Protein AF-A0AAD7R3V0-F1 (afdb_monomer)

Radius of gyration: 31.65 Å; Cα contacts (8 Å, |Δi|>4): 120; chains: 1; bounding box: 81×64×72 Å

pLDDT: mean 70.65, std 22.49, range [26.23, 94.75]

Solvent-accessible surface area (backbone atoms only — not comparable to full-atom values): 12572 Å² total; per-residue (Å²): 134,88,79,91,87,87,89,85,89,85,82,88,84,91,80,90,83,89,81,84,87,84,89,80,88,77,81,93,83,81,80,78,82,73,80,74,78,76,81,83,72,75,89,90,77,86,74,96,62,89,70,73,68,55,37,52,86,45,78,52,29,70,48,70,32,55,49,89,46,96,91,49,73,67,55,84,74,82,85,59,68,88,78,45,54,73,43,52,41,63,59,46,50,51,47,7,48,53,29,60,71,37,90,41,73,66,56,21,52,50,44,27,44,74,66,58,24,70,63,60,80,63,70,75,42,91,84,57,43,67,47,81,61,62,73,74,53,63,65,57,38,53,74,73,39,51,56,60,53,54,55,49,52,32,42,75,71,59,78,46,50,73,70,58,50,55,52,51,50,52,53,52,52,52,55,52,53,53,52,53,52,53,53,52,52,52,55,50,60,65,74,74,109

Structure (mmCIF, N/CA/C/O backbone):
data_AF-A0AAD7R3V0-F1
#
_entry.id   AF-A0AAD7R3V0-F1
#
loop_
_atom_site.group_PDB
_atom_site.id
_atom_site.type_symbol
_atom_site.label_atom_id
_atom_site.label_alt_id
_atom_site.label_comp_id
_atom_site.label_asym_id
_atom_site.label_entity_id
_atom_site.label_seq_id
_atom_site.pdbx_PDB_ins_code
_atom_site.Cartn_x
_atom_site.Cartn_y
_atom_site.Cartn_z
_atom_site.occupancy
_atom_site.B_iso_or_equiv
_atom_site.auth_seq_id
_atom_site.auth_comp_id
_atom_site.auth_asym_id
_atom_site.auth_atom_id
_atom_site.pdbx_PDB_model_num
ATOM 1 N N . MET A 1 1 ? -24.186 41.185 28.290 1.00 35.47 1 MET A N 1
ATOM 2 C CA . MET A 1 1 ? -24.970 41.884 29.328 1.00 35.47 1 MET A CA 1
ATOM 3 C C . MET A 1 1 ? -26.429 41.480 29.152 1.00 35.47 1 MET A C 1
ATOM 5 O O . MET A 1 1 ? -26.976 41.761 28.102 1.00 35.47 1 MET A O 1
ATOM 9 N N . LEU A 1 2 ? -26.909 40.690 30.124 1.00 31.33 2 LEU A N 1
ATOM 10 C CA . LEU A 1 2 ? -28.270 40.368 30.619 1.00 31.33 2 LEU A CA 1
ATOM 11 C C . LEU A 1 2 ? -29.528 40.976 29.930 1.00 31.33 2 LEU A C 1
ATOM 13 O O . LEU A 1 2 ? -29.446 42.096 29.441 1.00 31.33 2 LEU A O 1
ATOM 17 N N . PRO A 1 3 ? -30.746 40.426 30.162 1.00 41.06 3 PRO A N 1
ATOM 18 C CA . PRO A 1 3 ? -31.121 39.009 30.294 1.00 41.06 3 PRO A CA 1
ATOM 19 C C . PRO A 1 3 ? -32.523 38.643 29.721 1.00 41.06 3 PRO A C 1
ATOM 21 O O . PRO A 1 3 ? -33.355 39.480 29.387 1.00 41.06 3 PRO A O 1
ATOM 24 N N . ARG A 1 4 ? -32.748 37.324 29.713 1.00 29.09 4 ARG A N 1
ATOM 25 C CA . ARG A 1 4 ? -33.993 36.538 29.824 1.00 29.09 4 ARG A CA 1
ATOM 26 C C . ARG A 1 4 ? -35.167 37.254 30.529 1.00 29.09 4 ARG A C 1
ATOM 28 O O . ARG A 1 4 ? -34.983 37.783 31.623 1.00 29.09 4 ARG A O 1
ATOM 35 N N . GLN A 1 5 ? -36.372 37.140 29.967 1.00 39.09 5 GLN A N 1
ATOM 36 C CA . GLN A 1 5 ? -37.639 37.289 30.694 1.00 39.09 5 GLN A CA 1
ATOM 37 C C . GLN A 1 5 ? -38.389 35.948 30.697 1.00 39.09 5 GLN A C 1
ATOM 39 O O . GLN A 1 5 ? -38.403 35.235 29.696 1.00 39.09 5 GLN A O 1
ATOM 44 N N . GLN A 1 6 ? -38.947 35.622 31.858 1.00 33.47 6 GLN A N 1
ATOM 45 C CA . GLN A 1 6 ? -39.792 34.480 32.221 1.00 33.47 6 GLN A CA 1
ATOM 46 C C . GLN A 1 6 ? -41.053 35.109 32.841 1.00 33.47 6 GLN A C 1
ATOM 48 O O . GLN A 1 6 ? -40.915 36.075 33.592 1.00 33.47 6 GLN A O 1
ATOM 53 N N . ASP A 1 7 ? -42.254 34.832 32.327 1.00 36.47 7 ASP A N 1
ATOM 54 C CA . ASP A 1 7 ? -43.322 33.942 32.863 1.00 36.47 7 ASP A CA 1
ATOM 55 C C . ASP A 1 7 ? -44.680 34.643 32.526 1.00 36.47 7 ASP A C 1
ATOM 57 O O . ASP A 1 7 ? -44.611 35.791 32.067 1.00 36.47 7 ASP A O 1
ATOM 61 N N . PRO A 1 8 ? -45.910 34.104 32.751 1.00 42.97 8 PRO A N 1
ATOM 62 C CA . PRO A 1 8 ? -46.329 32.858 33.413 1.00 42.97 8 PRO A CA 1
ATOM 63 C C . PRO A 1 8 ? -47.374 32.025 32.618 1.00 42.97 8 PRO A C 1
ATOM 65 O O . PRO A 1 8 ? -47.805 32.398 31.529 1.00 42.97 8 PRO A O 1
ATOM 68 N N . GLY A 1 9 ? -47.758 30.865 33.165 1.00 29.03 9 GLY A N 1
ATOM 69 C CA . GLY A 1 9 ? -48.669 29.897 32.542 1.00 29.03 9 GLY A CA 1
ATOM 70 C C . GLY A 1 9 ? -50.168 30.199 32.644 1.00 29.03 9 GLY A C 1
ATOM 71 O O . GLY A 1 9 ? -50.587 31.094 33.374 1.00 29.03 9 GLY A O 1
ATOM 72 N N . ASN A 1 10 ? -50.961 29.398 31.923 1.00 29.97 10 ASN A N 1
ATOM 73 C CA . ASN A 1 10 ? -52.276 28.933 32.360 1.00 29.97 10 ASN A CA 1
ATOM 74 C C . ASN A 1 10 ? -52.688 27.656 31.597 1.00 29.97 10 ASN A C 1
ATOM 76 O O . ASN A 1 10 ? -52.166 27.370 30.521 1.00 29.97 10 ASN A O 1
ATOM 80 N N . GLU A 1 11 ? -53.579 26.905 32.227 1.00 31.62 11 GLU A N 1
ATOM 81 C CA . GLU A 1 11 ? -53.898 25.484 32.074 1.00 31.62 11 GLU A CA 1
ATOM 82 C C . GLU A 1 11 ? -54.838 25.121 30.898 1.00 31.62 11 GLU A C 1
ATOM 84 O O . GLU A 1 11 ? -55.567 25.964 30.386 1.00 31.62 11 GLU A O 1
ATOM 89 N N . GLU A 1 12 ? -54.761 23.836 30.517 1.00 31.16 12 GLU A N 1
ATOM 90 C CA . GLU A 1 12 ? -55.770 22.918 29.942 1.00 31.16 12 GLU A CA 1
ATOM 91 C C . GLU A 1 12 ? -56.877 23.424 28.991 1.00 31.16 12 GLU A C 1
ATOM 93 O O . GLU A 1 12 ? -57.819 24.085 29.411 1.00 31.16 12 GLU A O 1
ATOM 98 N N . GLU A 1 13 ? -56.906 22.878 27.764 1.00 34.94 13 GLU A N 1
ATOM 99 C CA . GLU A 1 13 ? -58.156 22.339 27.205 1.00 34.94 13 GLU A CA 1
ATOM 100 C C . GLU A 1 13 ? -57.876 21.185 26.224 1.00 34.94 13 GLU A C 1
ATOM 102 O O . GLU A 1 13 ? -57.132 21.295 25.249 1.00 34.94 13 GLU A O 1
ATOM 107 N N . THR A 1 14 ? -58.460 20.040 26.550 1.00 30.16 14 THR A N 1
ATOM 108 C CA . THR A 1 14 ? -58.492 18.784 25.802 1.00 30.16 14 THR A CA 1
ATOM 109 C C . THR A 1 14 ? -59.366 18.888 24.552 1.00 30.16 14 THR A C 1
ATOM 111 O O . THR A 1 14 ? -60.530 19.268 24.666 1.00 30.16 14 THR A O 1
ATOM 114 N N . L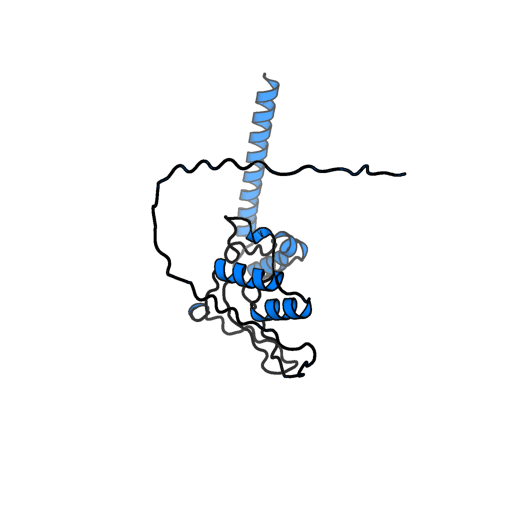EU A 1 15 ? -58.889 18.404 23.401 1.00 33.50 15 LEU A N 1
ATOM 115 C CA . LEU A 1 15 ? -59.782 17.904 22.356 1.00 33.50 15 LEU A CA 1
ATOM 116 C C . LEU A 1 15 ? -59.167 16.676 21.677 1.00 33.50 15 LEU A C 1
ATOM 118 O O . LEU A 1 15 ? -58.103 16.731 21.065 1.00 33.50 15 LEU A O 1
ATOM 122 N N . GLN A 1 16 ? -59.841 15.551 21.892 1.00 31.80 16 GLN A N 1
ATOM 123 C CA . GLN A 1 16 ? -59.631 14.276 21.224 1.00 31.80 16 GLN A CA 1
ATOM 124 C C . GLN A 1 16 ? -60.168 14.382 19.798 1.00 31.80 16 GLN A C 1
ATOM 126 O O . GLN A 1 16 ? -61.310 14.793 19.635 1.00 31.80 16 GLN A O 1
ATOM 131 N N . ASP A 1 17 ? -59.403 13.919 18.814 1.00 34.59 17 ASP A N 1
ATOM 132 C CA . ASP A 1 17 ? -59.954 13.441 17.547 1.00 34.59 17 ASP A CA 1
ATOM 133 C C . ASP A 1 17 ? -59.264 12.119 17.199 1.00 34.59 17 ASP A C 1
ATOM 135 O O . ASP A 1 17 ? -58.084 12.066 16.850 1.00 34.59 17 ASP A O 1
ATOM 139 N N . ASN A 1 18 ? -60.025 11.036 17.366 1.00 29.16 18 ASN A N 1
ATOM 140 C CA . ASN A 1 18 ? -59.721 9.710 16.850 1.00 29.16 18 ASN A CA 1
ATOM 141 C C . ASN A 1 18 ? -60.189 9.651 15.392 1.00 29.16 18 ASN A C 1
ATOM 143 O O . ASN A 1 18 ? -61.364 9.900 15.125 1.00 29.16 18 ASN A O 1
ATOM 147 N N . VAL A 1 19 ? -59.316 9.239 14.473 1.00 37.62 19 VAL A N 1
ATOM 148 C CA . VAL A 1 19 ? -59.737 8.619 13.211 1.00 37.62 19 VAL A CA 1
ATOM 149 C C . VAL A 1 19 ? -58.944 7.328 13.053 1.00 37.62 19 VAL A C 1
ATOM 151 O O . VAL A 1 19 ? -57.716 7.331 13.037 1.00 37.62 19 VAL A O 1
ATOM 154 N N . GLU A 1 20 ? -59.695 6.234 13.047 1.00 31.27 20 GLU A N 1
ATOM 155 C CA . GLU A 1 20 ? -59.270 4.844 12.928 1.00 31.27 20 GLU A CA 1
ATOM 156 C C . GLU A 1 20 ? -58.660 4.519 11.557 1.00 31.27 20 GLU A C 1
ATOM 158 O O . GLU A 1 20 ? -59.068 5.080 10.543 1.00 31.27 20 GLU A O 1
ATOM 163 N N . GLY A 1 21 ? -57.792 3.500 11.557 1.00 26.23 21 GLY A N 1
ATOM 164 C CA . GLY A 1 21 ? -57.677 2.529 10.467 1.00 26.23 21 GLY A CA 1
ATOM 165 C C . GLY A 1 21 ? -56.588 2.799 9.436 1.00 26.23 21 GLY A C 1
ATOM 166 O O . GLY A 1 21 ? -56.790 3.572 8.512 1.00 26.23 21 GLY A O 1
ATOM 167 N N . ASP A 1 22 ? -55.448 2.123 9.585 1.00 30.97 22 ASP A N 1
ATOM 168 C CA . ASP A 1 22 ? -55.060 1.063 8.644 1.00 30.97 22 ASP A CA 1
ATOM 169 C C . ASP A 1 22 ? -53.870 0.288 9.235 1.00 30.97 22 ASP A C 1
ATOM 171 O O . ASP A 1 22 ? -52.726 0.745 9.281 1.00 30.97 22 ASP A O 1
ATOM 175 N N . GLU A 1 23 ? -54.196 -0.887 9.774 1.00 33.53 23 GLU A N 1
ATOM 176 C CA . GLU A 1 23 ? -53.254 -1.921 10.179 1.00 33.53 23 GLU A CA 1
ATOM 177 C C . GLU A 1 23 ? -52.763 -2.652 8.925 1.00 33.53 23 GLU A C 1
ATOM 179 O O . GLU A 1 23 ? -53.526 -3.386 8.307 1.00 33.53 23 GLU A O 1
ATOM 184 N N . ASP A 1 24 ? -51.481 -2.516 8.595 1.00 36.25 24 ASP A N 1
ATOM 185 C CA . ASP A 1 24 ? -50.761 -3.518 7.810 1.00 36.25 24 ASP A CA 1
ATOM 186 C C . ASP A 1 24 ? -49.533 -3.955 8.617 1.00 36.25 24 ASP A C 1
ATOM 188 O O . ASP A 1 24 ? -48.476 -3.320 8.634 1.00 36.25 24 ASP A O 1
ATOM 192 N N . GLN A 1 25 ? -49.723 -5.048 9.356 1.00 33.44 25 GLN A N 1
ATOM 193 C CA . GLN A 1 25 ? -48.670 -5.805 10.021 1.00 33.44 25 GLN A CA 1
ATOM 194 C C . GLN A 1 25 ? -47.860 -6.578 8.975 1.00 33.44 25 GLN A C 1
ATOM 196 O O . GLN A 1 25 ? -48.407 -7.382 8.220 1.00 33.44 25 GLN A O 1
ATOM 201 N N . LEU A 1 26 ? -46.537 -6.421 9.003 1.00 33.50 26 LEU A N 1
ATOM 202 C CA . LEU A 1 26 ? -45.607 -7.441 8.523 1.00 33.50 26 LEU A CA 1
ATOM 203 C C . LEU A 1 26 ? -44.572 -7.753 9.615 1.00 33.50 26 LEU A C 1
ATOM 205 O O . LEU A 1 26 ? -44.250 -6.877 10.416 1.00 33.50 26 LEU A O 1
ATOM 209 N N . PRO A 1 27 ? -44.125 -9.016 9.696 1.00 33.31 27 PRO A N 1
ATOM 210 C CA . PRO A 1 27 ? -43.843 -9.674 10.963 1.00 33.31 27 PRO A CA 1
ATOM 211 C C . PRO A 1 27 ? -42.422 -9.444 11.480 1.00 33.31 27 PRO A C 1
ATOM 213 O O . PRO A 1 27 ? -41.450 -9.458 10.725 1.00 33.31 27 PRO A O 1
ATOM 216 N N . ASP A 1 28 ? -42.325 -9.349 12.805 1.00 29.72 28 ASP A N 1
ATOM 217 C CA . ASP A 1 28 ? -41.114 -9.624 13.566 1.00 29.72 28 ASP A CA 1
ATOM 218 C C . ASP A 1 28 ? -40.667 -11.072 13.329 1.00 29.72 28 ASP A C 1
ATOM 220 O O . ASP A 1 28 ? -41.449 -11.986 13.567 1.00 29.72 28 ASP A O 1
ATOM 224 N N . THR A 1 29 ? -39.428 -11.260 12.865 1.00 32.34 29 THR A N 1
ATOM 225 C CA . THR A 1 29 ? -38.396 -12.184 13.386 1.00 32.34 29 THR A CA 1
ATOM 226 C C . THR A 1 29 ? -37.420 -12.558 12.274 1.00 32.34 29 THR A C 1
ATOM 228 O O . THR A 1 29 ? -37.724 -13.406 11.447 1.00 32.34 29 THR A O 1
ATOM 231 N N . GLU A 1 30 ? -36.238 -11.953 12.304 1.00 31.02 30 GLU A N 1
ATOM 232 C CA . GLU A 1 30 ? -34.943 -12.628 12.154 1.00 31.02 30 GLU A CA 1
ATOM 233 C C . GLU A 1 30 ? -33.905 -11.627 12.673 1.00 31.02 30 GLU A C 1
ATOM 235 O O . GLU A 1 30 ? -33.433 -10.728 11.982 1.00 31.02 30 GLU A O 1
ATOM 240 N N . GLN A 1 31 ? -33.680 -11.697 13.986 1.00 34.00 31 GLN A N 1
ATOM 241 C CA . GLN A 1 31 ? -32.557 -11.034 14.627 1.00 34.00 31 GLN A CA 1
ATOM 242 C C . GLN A 1 31 ? -31.309 -11.750 14.118 1.00 34.00 31 GLN A C 1
ATOM 244 O O . GLN A 1 31 ? -31.047 -12.882 14.519 1.00 34.00 31 GLN A O 1
ATOM 249 N N . ASP A 1 32 ? -30.552 -11.108 13.231 1.00 32.25 32 ASP A N 1
ATOM 250 C CA . ASP A 1 32 ? -29.149 -11.458 13.076 1.00 32.25 32 ASP A CA 1
ATOM 251 C C . ASP A 1 32 ? -28.503 -11.253 14.449 1.00 32.25 32 ASP A C 1
ATOM 253 O O . ASP A 1 32 ? -28.357 -10.124 14.928 1.00 32.25 32 ASP A O 1
ATOM 257 N N . GLU A 1 33 ? -28.176 -12.363 15.109 1.00 35.59 33 GLU A N 1
ATOM 258 C CA . GLU A 1 33 ? -27.332 -12.414 16.294 1.00 35.59 33 GLU A CA 1
ATOM 259 C C . GLU A 1 33 ? -25.966 -11.815 15.939 1.00 35.59 33 GLU A C 1
ATOM 261 O O . GLU A 1 33 ? -24.998 -12.500 15.606 1.00 35.59 33 GLU A O 1
ATOM 266 N N . ILE A 1 34 ? -25.872 -10.491 16.004 1.00 36.34 34 ILE A N 1
ATOM 267 C CA . ILE A 1 34 ? -24.601 -9.810 16.167 1.00 36.34 34 ILE A CA 1
ATOM 268 C C . ILE A 1 34 ? -24.170 -10.177 17.580 1.00 36.34 34 ILE A C 1
ATOM 270 O O . ILE A 1 34 ? -24.667 -9.612 18.555 1.00 36.34 34 ILE A O 1
ATOM 274 N N . LEU A 1 35 ? -23.273 -11.158 17.684 1.00 33.69 35 LEU A N 1
ATOM 275 C CA . LEU A 1 35 ? -22.542 -11.447 18.907 1.00 33.69 35 LEU A CA 1
ATOM 276 C C . LEU A 1 35 ? -21.751 -10.183 19.275 1.00 33.69 35 L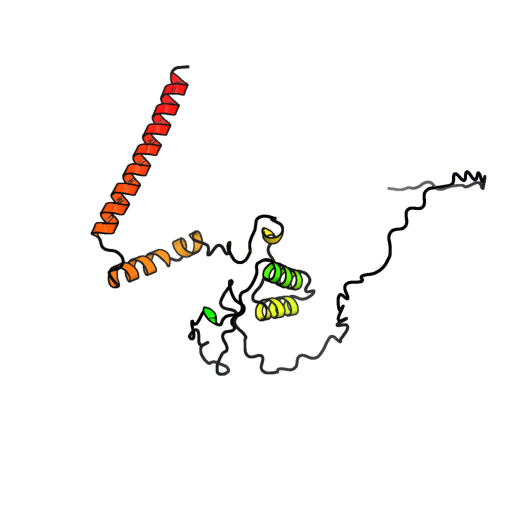EU A C 1
ATOM 278 O O . LEU A 1 35 ? -20.615 -9.966 18.852 1.00 33.69 35 LEU A O 1
ATOM 282 N N . HIS A 1 36 ? -22.406 -9.299 20.018 1.00 41.56 36 HIS A N 1
ATOM 283 C CA . HIS A 1 36 ? -21.770 -8.267 20.803 1.00 41.56 36 HIS A CA 1
ATOM 284 C C . HIS A 1 36 ? -21.052 -8.981 21.942 1.00 41.56 36 HIS A C 1
ATOM 286 O O . HIS A 1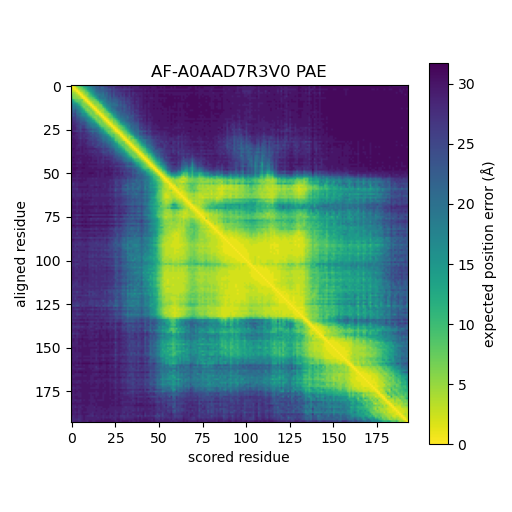 36 ? -21.592 -9.134 23.036 1.00 41.56 36 HIS A O 1
ATOM 292 N N . ASP A 1 37 ? -19.825 -9.427 21.682 1.00 36.53 37 ASP A N 1
ATOM 293 C CA . ASP A 1 37 ? -18.890 -9.676 22.768 1.00 36.53 37 ASP A CA 1
ATOM 294 C C . ASP A 1 37 ? -18.589 -8.319 23.413 1.00 36.53 37 ASP A C 1
ATOM 296 O O . ASP A 1 37 ? -17.767 -7.524 22.946 1.00 36.53 37 ASP A O 1
ATOM 300 N N . ASN A 1 38 ? -19.333 -8.040 24.482 1.00 34.81 38 ASN A N 1
ATOM 301 C CA . ASN A 1 38 ? -19.011 -7.026 25.467 1.00 34.81 38 ASN A CA 1
ATOM 302 C C . ASN A 1 38 ? -17.650 -7.385 26.070 1.00 34.81 38 ASN A C 1
ATOM 304 O O . ASN A 1 38 ? -17.564 -8.177 27.005 1.00 34.81 38 ASN A O 1
ATOM 308 N N . VAL A 1 39 ? -16.577 -6.797 25.548 1.00 41.59 39 VAL A N 1
ATOM 309 C CA . VAL A 1 39 ? -15.299 -6.745 26.264 1.00 41.59 39 VAL A CA 1
ATOM 310 C C . VAL A 1 39 ? -15.341 -5.522 27.179 1.00 41.59 39 VAL A C 1
ATOM 312 O O . VAL A 1 39 ? -14.663 -4.524 26.955 1.00 41.59 39 VAL A O 1
ATOM 315 N N . GLU A 1 40 ? -16.194 -5.590 28.199 1.00 41.78 40 GLU A N 1
ATOM 316 C CA . GLU A 1 40 ? -15.939 -4.883 29.451 1.00 41.78 40 GLU A CA 1
ATOM 317 C C . GLU A 1 40 ? -15.036 -5.802 30.274 1.00 41.78 40 GLU A C 1
ATOM 319 O O . GLU A 1 40 ? -15.470 -6.812 30.822 1.00 41.78 40 GLU A O 1
ATOM 324 N N . GLY A 1 41 ? -13.743 -5.493 30.263 1.00 32.03 41 GLY A N 1
ATOM 325 C CA . GLY A 1 41 ? -12.716 -6.239 30.974 1.00 32.03 41 GLY A CA 1
ATOM 326 C C . GLY A 1 41 ? -11.487 -5.362 31.155 1.00 32.03 41 GLY A C 1
ATOM 327 O O . GLY A 1 41 ? -10.677 -5.246 30.241 1.00 32.03 41 GLY A O 1
ATOM 328 N N . ASP A 1 42 ? -11.449 -4.710 32.313 1.00 32.53 42 ASP A N 1
ATOM 329 C CA . ASP A 1 42 ? -10.302 -4.240 33.091 1.00 32.53 42 ASP A CA 1
ATOM 330 C C . ASP A 1 42 ? -9.069 -3.696 32.342 1.00 32.53 42 ASP A C 1
ATOM 332 O O . ASP A 1 42 ? -8.251 -4.412 31.758 1.00 32.53 42 ASP A O 1
ATOM 336 N N . GLU A 1 43 ? -8.890 -2.379 32.476 1.00 47.84 43 GLU A N 1
ATOM 337 C CA . GLU A 1 43 ? -7.579 -1.738 32.440 1.00 47.84 43 GLU A CA 1
ATOM 338 C C . GLU A 1 43 ? -6.664 -2.392 33.501 1.00 47.84 43 GLU A C 1
ATOM 340 O O . GLU A 1 43 ? -7.102 -2.699 34.605 1.00 47.84 43 GLU A O 1
ATOM 345 N N . ASP A 1 44 ? -5.387 -2.580 33.154 1.00 45.31 44 ASP A N 1
ATOM 346 C CA . ASP A 1 44 ? -4.298 -3.146 33.973 1.00 45.31 44 ASP A CA 1
ATOM 347 C C . ASP A 1 44 ? -4.161 -4.678 34.071 1.00 45.31 44 ASP A C 1
ATOM 349 O O . ASP A 1 44 ? -4.259 -5.282 35.137 1.00 45.31 44 ASP A O 1
ATOM 353 N N . GLN A 1 45 ? -3.689 -5.285 32.976 1.00 36.16 45 GLN A N 1
ATOM 354 C CA . GLN A 1 45 ? -2.496 -6.149 32.995 1.00 36.16 45 GLN A CA 1
ATOM 355 C C . GLN A 1 45 ? -1.992 -6.381 31.564 1.00 36.16 45 GLN A C 1
ATOM 357 O O . GLN A 1 45 ? -2.638 -7.048 30.762 1.00 36.16 45 GLN A O 1
ATOM 362 N N . LEU A 1 46 ? -0.811 -5.844 31.234 1.00 43.91 46 LEU A N 1
ATOM 363 C CA . LEU A 1 46 ? -0.013 -6.366 30.123 1.00 43.91 46 LEU A CA 1
ATOM 364 C C . LEU A 1 46 ? 0.722 -7.615 30.624 1.00 43.91 46 LEU A C 1
ATOM 366 O O . LEU A 1 46 ? 1.611 -7.476 31.465 1.00 43.91 46 LEU A O 1
ATOM 370 N N . PRO A 1 47 ? 0.436 -8.819 30.105 1.00 37.62 47 PRO A N 1
ATOM 371 C CA . PRO A 1 47 ? 1.395 -9.895 30.193 1.00 37.62 47 PRO A CA 1
ATOM 372 C C . PRO A 1 47 ? 2.403 -9.712 29.055 1.00 37.62 47 PRO A C 1
ATOM 374 O O . PRO A 1 47 ? 2.044 -9.797 27.876 1.00 37.62 47 PRO A O 1
ATOM 377 N N . ASP A 1 48 ? 3.668 -9.482 29.415 1.00 40.66 48 ASP A N 1
ATOM 378 C CA . ASP A 1 48 ? 4.836 -9.655 28.544 1.00 40.66 48 ASP A CA 1
ATOM 379 C C . ASP A 1 48 ? 4.883 -11.114 28.071 1.00 40.66 48 ASP A C 1
ATOM 381 O O . ASP A 1 48 ? 5.5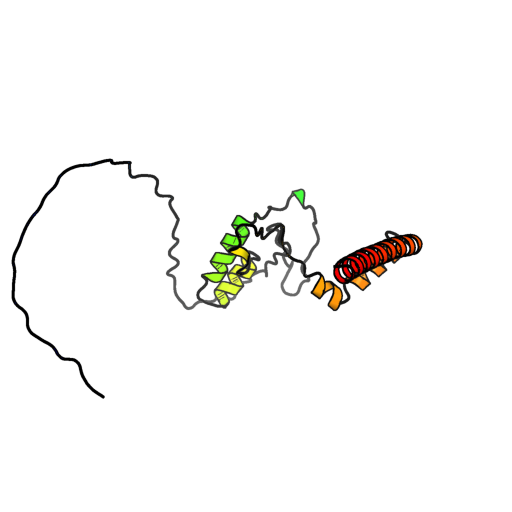66 -11.968 28.629 1.00 40.66 48 ASP A O 1
ATOM 385 N N . THR A 1 49 ? 4.079 -11.440 27.070 1.00 39.31 49 THR A N 1
ATOM 386 C CA . THR A 1 49 ? 3.981 -12.784 26.511 1.00 39.31 49 THR A CA 1
ATOM 387 C C . THR A 1 49 ? 4.170 -12.658 25.021 1.00 39.31 49 THR A C 1
ATOM 389 O O . THR A 1 49 ? 3.241 -12.320 24.301 1.00 39.31 49 THR A O 1
ATOM 392 N N . GLU A 1 50 ? 5.425 -12.824 24.600 1.00 47.97 50 GLU A N 1
ATOM 393 C CA . GLU A 1 50 ? 5.805 -13.597 23.411 1.00 47.97 50 GLU A CA 1
ATOM 394 C C . GLU A 1 50 ? 4.840 -13.470 22.216 1.00 47.97 50 GLU A C 1
ATOM 396 O O . GLU A 1 50 ? 4.387 -14.449 21.629 1.00 47.97 50 GLU A O 1
ATOM 401 N N . GLN A 1 51 ? 4.482 -12.235 21.854 1.00 52.53 51 GLN A N 1
ATOM 402 C CA . GLN A 1 51 ? 3.720 -11.979 20.643 1.00 52.53 51 GLN A CA 1
ATOM 403 C C . GLN A 1 51 ? 4.710 -12.091 19.498 1.00 52.53 51 GLN A C 1
ATOM 405 O O . GLN A 1 51 ? 5.386 -11.122 19.150 1.00 52.53 51 GLN A O 1
ATOM 410 N N . ASP A 1 52 ? 4.823 -13.298 18.945 1.00 54.50 52 ASP A N 1
ATOM 411 C CA . ASP A 1 52 ? 5.380 -13.512 17.617 1.00 54.50 52 ASP A CA 1
ATOM 412 C C . ASP A 1 52 ? 4.825 -12.409 16.713 1.00 54.50 52 ASP A C 1
ATOM 414 O O . ASP A 1 52 ? 3.623 -12.359 16.460 1.00 54.50 52 ASP A O 1
ATOM 418 N N . GLU A 1 53 ? 5.665 -11.461 16.294 1.00 63.25 53 GLU A N 1
ATOM 419 C CA . GLU A 1 53 ? 5.220 -10.330 15.483 1.00 63.25 53 GLU A CA 1
ATOM 420 C C . GLU A 1 53 ? 4.708 -10.864 14.139 1.00 63.25 53 GLU A C 1
ATOM 422 O O . GLU A 1 53 ? 5.481 -11.145 13.217 1.00 63.25 53 GLU A O 1
ATOM 427 N N . ILE A 1 54 ? 3.392 -11.051 14.043 1.00 73.44 54 ILE A N 1
ATOM 428 C CA . ILE A 1 54 ? 2.722 -11.543 12.846 1.00 73.44 54 ILE A CA 1
ATOM 429 C C . ILE A 1 54 ? 2.758 -10.430 11.802 1.00 73.44 54 ILE A C 1
ATOM 431 O O . ILE A 1 54 ? 2.154 -9.373 11.973 1.00 73.44 54 ILE A O 1
ATOM 435 N N . LEU A 1 55 ? 3.460 -10.674 10.696 1.00 77.31 55 LEU A N 1
ATOM 436 C CA . LEU A 1 55 ? 3.514 -9.739 9.580 1.00 77.31 55 LEU A CA 1
ATOM 437 C C . LEU A 1 55 ? 2.564 -10.183 8.464 1.00 77.31 55 LEU A C 1
ATOM 439 O O . LEU A 1 55 ? 2.783 -11.212 7.823 1.00 77.31 55 LEU A O 1
ATOM 443 N N . HIS A 1 56 ? 1.549 -9.371 8.169 1.00 80.75 56 HIS A N 1
ATOM 444 C CA . HIS A 1 56 ? 0.751 -9.502 6.949 1.00 80.75 56 HIS A CA 1
ATOM 445 C C . HIS A 1 56 ? 1.412 -8.720 5.810 1.00 80.75 56 HIS A C 1
ATOM 447 O O . HIS A 1 56 ? 1.257 -7.509 5.691 1.00 80.75 56 HIS A O 1
ATOM 453 N N . GLY A 1 57 ? 2.173 -9.412 4.962 1.00 72.38 57 GLY A N 1
ATOM 454 C CA . GLY A 1 57 ? 2.937 -8.777 3.878 1.00 72.38 57 GLY A CA 1
ATOM 455 C C . GLY A 1 57 ? 2.165 -8.572 2.570 1.00 72.38 57 GLY A C 1
ATOM 456 O O . GLY A 1 57 ? 2.707 -8.007 1.624 1.00 72.38 57 GLY A O 1
ATOM 457 N N . CYS A 1 58 ? 0.923 -9.053 2.470 1.00 81.44 58 CYS A N 1
ATOM 458 C CA . CYS A 1 58 ? 0.138 -8.990 1.241 1.00 81.44 58 CYS A CA 1
ATOM 459 C C . CYS A 1 58 ? -1.207 -8.304 1.476 1.00 81.44 58 CYS A C 1
ATOM 461 O O . CYS A 1 58 ? -1.934 -8.622 2.416 1.00 81.44 58 CYS A O 1
ATOM 463 N N . ASN A 1 59 ? -1.578 -7.398 0.574 1.00 81.44 59 ASN A N 1
ATOM 464 C CA . ASN A 1 59 ? -2.903 -6.790 0.575 1.00 81.44 59 ASN A CA 1
ATOM 465 C C . ASN A 1 59 ? -3.982 -7.760 0.068 1.00 81.44 59 ASN A C 1
ATOM 467 O O . ASN A 1 59 ? -5.105 -7.708 0.552 1.00 81.44 59 ASN A O 1
ATOM 471 N N . LYS A 1 60 ? -3.642 -8.666 -0.861 1.00 85.50 60 LYS A N 1
ATOM 472 C CA . LYS A 1 60 ? -4.591 -9.585 -1.520 1.00 85.50 60 LYS A CA 1
ATOM 473 C C . LYS A 1 60 ? -4.943 -10.834 -0.721 1.00 85.50 60 LYS A C 1
ATOM 475 O O . LYS A 1 60 ? -5.936 -11.479 -1.036 1.00 85.50 60 LYS A O 1
ATOM 480 N N . CYS A 1 61 ? -4.134 -11.201 0.263 1.00 86.62 61 CYS A N 1
ATOM 481 C CA . CYS A 1 61 ? -4.360 -12.395 1.064 1.00 86.62 61 CYS A CA 1
ATOM 482 C C . CYS A 1 61 ? -4.094 -12.130 2.545 1.00 86.62 61 CYS A C 1
ATOM 484 O O . CYS A 1 61 ? -3.428 -11.160 2.911 1.00 86.62 61 CYS A O 1
ATOM 486 N N . LEU A 1 62 ? -4.589 -13.029 3.391 1.00 84.38 62 LEU A N 1
ATOM 487 C CA . LEU A 1 62 ? -4.365 -13.012 4.838 1.00 84.38 62 LEU A CA 1
ATOM 488 C C . LEU A 1 62 ? -3.116 -13.813 5.249 1.00 84.38 62 LEU A C 1
ATOM 490 O O . LEU A 1 62 ? -2.934 -14.100 6.429 1.00 84.38 62 LEU A O 1
ATOM 494 N N . LYS A 1 63 ? -2.235 -14.174 4.301 1.00 85.56 63 LYS A N 1
ATOM 495 C CA . LYS A 1 63 ? -1.012 -14.932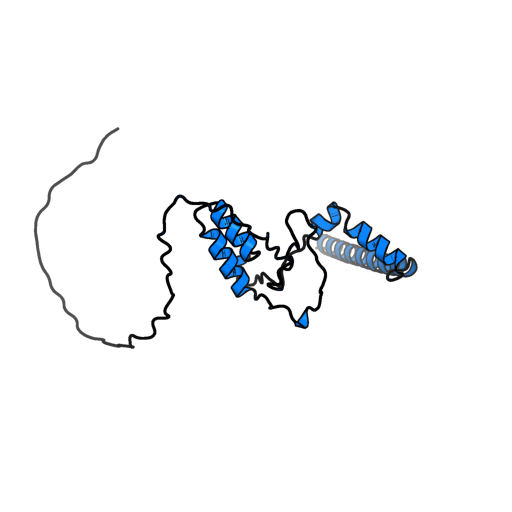 4.603 1.00 85.56 63 LYS A CA 1
ATOM 496 C C . LYS A 1 63 ? -0.145 -14.165 5.602 1.00 85.56 63 LYS A C 1
ATOM 498 O O . LYS A 1 63 ? 0.190 -12.999 5.390 1.00 85.56 63 LYS A O 1
ATOM 503 N N . THR A 1 64 ? 0.231 -14.863 6.665 1.00 85.25 64 THR A N 1
ATOM 504 C CA . THR A 1 64 ? 1.138 -14.382 7.698 1.00 85.25 64 THR A CA 1
ATOM 505 C C . THR A 1 64 ? 2.559 -14.848 7.417 1.00 85.25 64 THR A C 1
ATOM 507 O O . THR A 1 64 ? 2.787 -15.973 6.962 1.00 85.25 64 THR A O 1
ATOM 510 N N . PHE A 1 65 ? 3.519 -13.973 7.697 1.00 83.88 65 PHE A N 1
ATOM 511 C CA . PHE A 1 65 ? 4.940 -14.287 7.701 1.00 83.88 65 PHE A CA 1
ATOM 512 C C . PHE A 1 65 ? 5.411 -14.276 9.149 1.00 83.88 65 PHE A C 1
ATOM 514 O O . PHE A 1 65 ? 5.392 -13.236 9.809 1.00 83.88 65 PHE A O 1
ATOM 521 N N . LYS A 1 66 ? 5.773 -15.456 9.654 1.00 80.19 66 LYS A N 1
ATOM 522 C CA . LYS A 1 66 ? 6.248 -15.629 11.026 1.00 80.19 66 LYS A CA 1
ATOM 523 C C . LYS A 1 66 ? 7.762 -15.464 11.075 1.00 80.19 66 LYS A C 1
ATOM 525 O O . LYS A 1 66 ? 8.472 -15.822 10.133 1.00 80.19 66 LYS A O 1
ATOM 530 N N . LYS A 1 67 ? 8.259 -14.943 12.192 1.00 81.94 67 LYS A N 1
ATOM 531 C CA . LYS A 1 67 ? 9.677 -15.052 12.544 1.00 81.94 67 LYS A CA 1
ATOM 532 C C . LYS A 1 67 ? 9.896 -16.405 13.218 1.00 81.94 67 LYS A C 1
ATOM 534 O O . LYS A 1 67 ? 9.025 -16.879 13.934 1.00 81.94 67 LYS A O 1
ATOM 539 N N . ALA A 1 68 ? 11.042 -17.034 12.965 1.00 78.81 68 ALA A N 1
ATOM 540 C CA . ALA A 1 68 ? 11.378 -18.316 13.589 1.00 78.81 68 ALA A CA 1
ATOM 541 C C . ALA A 1 68 ? 11.742 -18.169 15.079 1.00 78.81 68 ALA A C 1
ATOM 543 O O . ALA A 1 68 ? 11.576 -19.10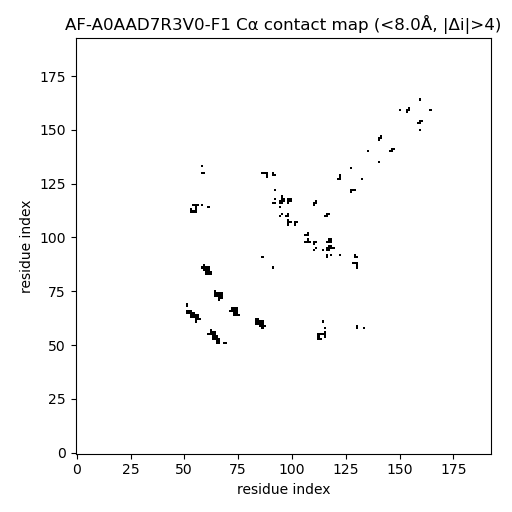6 15.850 1.00 78.81 68 ALA A O 1
ATOM 544 N N . SER A 1 69 ? 12.263 -17.003 15.465 1.00 80.56 69 SER A N 1
ATOM 545 C CA . SER A 1 69 ? 12.592 -16.641 16.841 1.00 80.56 69 SER A CA 1
ATOM 546 C C . SER A 1 69 ? 12.770 -15.126 16.971 1.00 80.56 69 SER A C 1
ATOM 548 O O . SER A 1 69 ? 12.909 -14.407 15.972 1.00 80.56 69 SER A O 1
ATOM 550 N N . PHE A 1 70 ? 12.796 -14.629 18.209 1.00 76.75 70 PHE A N 1
ATOM 551 C CA . PHE A 1 70 ? 13.106 -13.232 18.500 1.00 76.75 70 PHE A CA 1
ATOM 552 C C . PHE A 1 70 ? 14.482 -12.845 17.923 1.00 76.75 70 PHE A C 1
ATOM 554 O O . PHE A 1 70 ? 15.495 -13.485 18.199 1.00 76.75 70 PHE A O 1
ATOM 561 N N . GLY A 1 71 ? 14.517 -11.808 17.079 1.00 76.31 71 GLY A N 1
ATOM 562 C CA . GLY A 1 71 ? 15.728 -11.344 16.387 1.00 76.31 71 GLY A CA 1
ATOM 563 C C . GLY A 1 71 ? 16.053 -12.051 15.061 1.00 76.31 71 GLY A C 1
ATOM 564 O O . GLY A 1 71 ? 16.911 -11.570 14.317 1.00 76.31 71 GLY A O 1
ATOM 565 N N . ALA A 1 72 ? 15.357 -13.137 14.708 1.00 82.25 72 ALA A N 1
ATOM 566 C CA . ALA A 1 72 ? 15.509 -13.767 13.398 1.00 82.25 72 ALA A CA 1
ATOM 567 C C . ALA A 1 72 ? 14.888 -12.910 12.282 1.00 82.25 72 ALA A C 1
ATOM 569 O O . ALA A 1 72 ? 13.893 -12.204 12.475 1.00 82.25 72 ALA A O 1
ATOM 570 N N . LYS A 1 73 ? 15.467 -12.995 11.076 1.00 81.88 73 LYS A N 1
ATOM 571 C CA . LYS A 1 73 ? 14.872 -12.380 9.883 1.00 81.88 73 LYS A CA 1
ATOM 572 C C . LYS A 1 73 ? 13.552 -13.078 9.564 1.00 81.88 73 LYS A C 1
ATOM 574 O O . LYS A 1 73 ? 13.479 -14.304 9.602 1.00 81.88 73 LYS A O 1
ATOM 579 N N . THR A 1 74 ? 12.534 -12.293 9.229 1.00 83.12 74 THR A N 1
ATOM 580 C CA . THR A 1 74 ? 11.261 -12.825 8.742 1.00 83.12 74 THR A CA 1
ATOM 581 C C . THR A 1 74 ? 11.499 -13.611 7.459 1.00 83.12 74 THR A C 1
ATOM 583 O O . THR A 1 74 ? 12.132 -13.101 6.530 1.00 83.12 74 THR A O 1
ATOM 586 N N . ASP A 1 75 ? 11.000 -14.843 7.409 1.00 83.81 75 ASP A N 1
ATOM 587 C CA . ASP A 1 75 ? 11.036 -15.632 6.187 1.00 83.81 75 ASP A CA 1
ATOM 588 C C . ASP A 1 75 ? 9.877 -15.214 5.272 1.00 83.81 75 ASP A C 1
ATOM 590 O O . ASP A 1 75 ? 8.708 -15.339 5.633 1.00 83.81 75 ASP A O 1
ATOM 594 N N . PHE A 1 76 ? 10.215 -14.701 4.089 1.00 82.44 76 PHE A N 1
ATOM 595 C CA . PHE A 1 76 ? 9.259 -14.308 3.050 1.00 82.44 76 PHE A CA 1
ATOM 596 C C . PHE A 1 76 ? 9.116 -15.367 1.948 1.00 82.44 76 PHE A C 1
ATOM 598 O O . PHE A 1 76 ? 8.568 -15.077 0.887 1.00 82.44 76 PHE A O 1
ATOM 605 N N . SER A 1 77 ? 9.638 -16.576 2.157 1.00 79.75 77 SER A N 1
ATOM 606 C CA . SER A 1 77 ? 9.525 -17.682 1.208 1.00 79.75 77 SER A CA 1
ATOM 607 C C . SER A 1 77 ? 8.102 -18.282 1.152 1.00 79.75 77 SER A C 1
ATOM 609 O O . SER A 1 77 ? 7.159 -17.801 1.786 1.00 79.75 77 SER A O 1
ATOM 611 N N . GLY A 1 78 ? 7.907 -19.330 0.340 1.00 78.06 78 GLY A N 1
ATOM 612 C CA . GLY A 1 78 ? 6.631 -20.059 0.287 1.00 78.06 78 GLY A CA 1
ATOM 613 C C . GLY A 1 78 ? 5.529 -19.364 -0.522 1.00 78.06 78 GLY A C 1
ATOM 614 O O . GLY A 1 78 ? 4.376 -19.291 -0.084 1.00 78.06 78 GLY A O 1
ATOM 615 N N . PHE A 1 79 ? 5.876 -18.870 -1.715 1.00 78.81 79 PHE A N 1
ATOM 616 C CA . PHE A 1 79 ? 4.980 -18.194 -2.667 1.00 78.81 79 PHE A CA 1
ATOM 617 C C . PHE A 1 79 ? 3.996 -19.121 -3.401 1.00 78.81 79 PHE A C 1
ATOM 619 O O . PHE A 1 79 ? 3.690 -18.898 -4.573 1.00 78.81 79 PHE A O 1
ATOM 626 N N . ASP A 1 80 ? 3.455 -20.134 -2.727 1.00 83.25 80 ASP A N 1
ATOM 627 C CA . ASP A 1 80 ? 2.341 -20.904 -3.274 1.00 83.25 80 ASP A CA 1
ATOM 628 C C . ASP A 1 80 ? 1.023 -20.153 -3.059 1.00 83.25 80 ASP A C 1
ATOM 630 O O . ASP A 1 80 ? 0.282 -20.388 -2.105 1.00 83.25 80 ASP A O 1
ATOM 634 N N . ARG A 1 81 ? 0.750 -19.206 -3.960 1.00 80.44 81 ARG A N 1
ATOM 635 C CA . ARG A 1 81 ? -0.428 -18.330 -3.890 1.00 80.44 81 ARG A CA 1
ATOM 636 C C . ARG A 1 81 ? -1.753 -19.083 -3.965 1.00 80.44 81 ARG A C 1
ATOM 638 O O . ARG A 1 81 ? -2.762 -18.516 -3.563 1.00 80.44 81 ARG A O 1
ATOM 645 N N . SER A 1 82 ? -1.759 -20.314 -4.477 1.00 83.81 82 SER A N 1
ATOM 646 C CA . SER A 1 82 ? -2.979 -21.120 -4.581 1.00 83.81 82 SER A CA 1
ATOM 647 C C . SER A 1 82 ? -3.514 -21.547 -3.210 1.00 83.81 82 SER A C 1
ATOM 649 O O . SER A 1 82 ? -4.716 -21.704 -3.036 1.00 83.81 82 SER A O 1
ATOM 651 N N . THR A 1 83 ? -2.625 -21.651 -2.219 1.00 83.56 83 THR A N 1
ATOM 652 C CA . THR A 1 83 ? -2.953 -22.067 -0.846 1.00 83.56 83 THR A CA 1
ATOM 653 C C . THR A 1 83 ? -3.320 -20.903 0.072 1.00 83.56 83 THR A C 1
ATOM 655 O O . THR A 1 83 ? -3.618 -21.105 1.248 1.00 83.56 83 THR A O 1
ATOM 658 N N . TRP A 1 84 ? -3.238 -19.663 -0.415 1.00 86.38 84 TRP A N 1
ATOM 659 C CA . TRP A 1 84 ? -3.376 -18.492 0.441 1.00 86.38 84 TRP A CA 1
ATOM 660 C C . TRP A 1 84 ? -4.845 -18.092 0.596 1.00 86.38 84 TRP A C 1
ATOM 662 O O . TRP A 1 84 ? -5.527 -17.926 -0.416 1.00 86.38 84 TRP A O 1
ATOM 672 N N . PRO A 1 85 ? -5.321 -17.847 1.831 1.00 85.94 85 PRO A N 1
ATOM 673 C CA . PRO A 1 85 ? -6.663 -17.325 2.046 1.00 85.94 85 PRO A CA 1
ATOM 674 C C . PRO A 1 85 ? -6.776 -15.947 1.395 1.00 85.94 85 PRO A C 1
ATOM 676 O O . PRO A 1 85 ? -6.029 -15.019 1.733 1.00 85.94 85 PRO A O 1
ATOM 679 N N . LEU A 1 86 ? -7.675 -15.833 0.420 1.00 88.62 86 LEU A N 1
ATOM 680 C CA . LEU A 1 86 ? -7.939 -14.583 -0.278 1.00 88.62 86 LEU A CA 1
ATOM 681 C C . LEU A 1 86 ? -8.590 -13.589 0.682 1.00 88.62 86 LEU A C 1
ATOM 683 O O . LEU A 1 86 ? -9.384 -13.971 1.532 1.00 88.62 86 LEU A O 1
ATOM 687 N N . ARG A 1 87 ? -8.235 -12.314 0.531 1.00 90.62 87 ARG A N 1
ATOM 688 C CA . ARG A 1 87 ? -8.880 -11.209 1.235 1.00 90.62 87 ARG A CA 1
ATOM 689 C C . ARG A 1 87 ? -9.817 -10.506 0.261 1.00 90.62 87 ARG A C 1
ATOM 691 O O . ARG A 1 87 ? -9.392 -10.128 -0.835 1.00 90.62 87 ARG A O 1
ATOM 698 N N . THR A 1 88 ? -11.063 -10.308 0.659 1.00 92.44 88 THR A N 1
ATOM 699 C CA . THR A 1 88 ? -12.044 -9.527 -0.101 1.00 92.44 88 THR A CA 1
ATOM 700 C C . THR A 1 88 ? -11.965 -8.040 0.255 1.00 92.44 88 THR A C 1
ATOM 702 O O . THR A 1 88 ? -11.419 -7.646 1.291 1.00 92.44 88 THR A O 1
ATOM 705 N N . SER A 1 89 ? -12.494 -7.173 -0.617 1.00 91.75 89 SER A N 1
ATOM 706 C CA . SER A 1 89 ? -12.539 -5.737 -0.316 1.00 91.75 89 SER A CA 1
ATOM 707 C C . SER A 1 89 ? -13.461 -5.423 0.858 1.00 91.75 89 SER A C 1
ATOM 709 O O . SER A 1 89 ? -13.206 -4.450 1.564 1.00 91.75 89 SER A O 1
ATOM 711 N N . GLU A 1 90 ? -14.529 -6.191 1.040 1.00 92.81 90 GLU A N 1
ATOM 712 C CA . GLU A 1 90 ? -15.496 -6.002 2.121 1.00 92.81 90 GLU A CA 1
ATOM 713 C C . GLU A 1 90 ? -14.858 -6.333 3.466 1.00 92.81 90 GLU A C 1
ATOM 715 O O . GLU A 1 90 ? -14.839 -5.477 4.346 1.00 92.81 90 GLU A O 1
ATOM 720 N N . GLU A 1 91 ? -14.208 -7.494 3.584 1.00 92.94 91 GLU A N 1
ATOM 721 C CA . GLU A 1 91 ? -13.449 -7.869 4.784 1.00 92.94 91 GLU A CA 1
ATOM 722 C C . GLU A 1 91 ? -12.391 -6.819 5.131 1.00 92.94 91 GLU A C 1
ATOM 724 O O . GLU A 1 91 ? -12.292 -6.391 6.279 1.00 92.94 91 GLU A O 1
ATOM 729 N N . HIS A 1 92 ? -11.630 -6.340 4.139 1.00 92.81 92 HIS A N 1
ATOM 730 C CA . HIS A 1 92 ? -10.616 -5.315 4.386 1.00 92.81 92 HIS A CA 1
ATOM 731 C C . HIS A 1 92 ? -11.227 -4.013 4.920 1.00 92.81 92 HIS A C 1
ATOM 733 O O . HIS A 1 92 ? -10.685 -3.422 5.854 1.00 92.81 92 HIS A O 1
ATOM 739 N N . LYS A 1 93 ? -12.360 -3.575 4.355 1.00 93.00 93 LYS A N 1
ATOM 740 C CA . LYS A 1 93 ? -13.096 -2.394 4.831 1.00 93.00 93 LYS A CA 1
ATOM 741 C C . LYS A 1 93 ? -13.627 -2.611 6.248 1.00 93.00 93 LYS A C 1
ATOM 743 O O . LYS A 1 93 ? -13.553 -1.690 7.058 1.00 93.00 93 LYS A O 1
ATOM 748 N N . THR A 1 94 ? -14.118 -3.806 6.566 1.00 93.88 94 THR A N 1
ATOM 749 C CA . THR A 1 94 ? -14.599 -4.160 7.907 1.00 93.88 94 THR A CA 1
ATOM 750 C C . THR A 1 94 ? -13.471 -4.112 8.932 1.00 93.88 94 THR A C 1
ATOM 752 O O . THR A 1 94 ? -13.603 -3.419 9.940 1.00 93.88 94 THR A O 1
ATOM 755 N N . PHE A 1 95 ? -12.324 -4.737 8.650 1.00 92.81 95 PHE A N 1
ATOM 756 C CA . PHE A 1 95 ? -11.154 -4.671 9.532 1.00 92.81 95 PHE A CA 1
ATOM 757 C C . PHE A 1 95 ? -10.643 -3.239 9.698 1.00 92.81 95 PHE A C 1
ATOM 759 O O . PHE A 1 95 ? -10.341 -2.807 10.806 1.00 92.81 95 PHE A O 1
ATOM 766 N N . ALA A 1 96 ? -10.613 -2.460 8.616 1.00 93.25 96 ALA A N 1
ATOM 767 C CA . ALA A 1 96 ? -10.222 -1.061 8.685 1.00 93.25 96 ALA A CA 1
ATOM 768 C C . ALA A 1 96 ? -11.185 -0.210 9.536 1.00 93.25 96 ALA A C 1
ATOM 770 O O . ALA A 1 96 ? -10.725 0.677 10.251 1.00 93.25 96 ALA A O 1
ATOM 771 N N . LYS A 1 97 ? -12.498 -0.485 9.501 1.00 94.50 97 LYS A N 1
ATOM 772 C CA . LYS A 1 97 ? -13.485 0.159 10.388 1.00 94.50 97 LYS A CA 1
ATOM 773 C C . LYS A 1 97 ? -13.285 -0.234 11.850 1.00 94.50 97 LYS A C 1
ATOM 775 O O . LYS A 1 97 ? -13.431 0.611 12.722 1.00 94.50 97 LYS A O 1
ATOM 780 N N . MET A 1 98 ? -12.928 -1.487 12.137 1.00 93.75 98 MET A N 1
ATOM 781 C CA . MET A 1 98 ? -12.589 -1.907 13.506 1.00 93.75 98 MET A CA 1
ATOM 782 C C . MET A 1 98 ? -11.394 -1.111 14.044 1.00 93.75 98 MET A C 1
ATOM 784 O O . MET A 1 98 ? -11.423 -0.632 15.174 1.00 93.75 98 MET A O 1
ATOM 788 N N . THR A 1 99 ? -10.376 -0.908 13.205 1.00 92.81 99 THR A N 1
ATOM 789 C CA . THR A 1 99 ? -9.198 -0.088 13.515 1.00 92.81 99 THR A CA 1
ATOM 790 C C . THR A 1 99 ? -9.542 1.389 13.766 1.00 92.81 99 THR A C 1
ATOM 792 O O . THR A 1 99 ? -8.881 2.045 14.570 1.00 92.81 99 THR A O 1
ATOM 795 N N . GLU A 1 100 ? -10.555 1.933 13.086 1.00 94.31 100 GLU A N 1
ATOM 796 C CA . GLU A 1 100 ? -11.037 3.310 13.281 1.00 94.31 100 GLU A CA 1
ATOM 797 C C . GLU A 1 100 ? -11.815 3.478 14.589 1.00 94.31 100 GLU A C 1
ATOM 799 O O . GLU A 1 100 ? -11.575 4.432 15.323 1.00 94.31 100 GLU A O 1
ATOM 804 N N . LYS A 1 101 ? -12.661 2.500 14.924 1.00 94.31 101 LYS A N 1
ATOM 805 C CA . LYS A 1 101 ? -13.448 2.474 16.166 1.00 94.31 101 LYS A CA 1
ATOM 806 C C . LYS A 1 101 ? -12.620 2.207 17.428 1.00 94.31 101 LYS A C 1
ATOM 808 O O . LYS A 1 101 ? -13.152 2.288 18.533 1.00 94.31 101 LYS A O 1
ATOM 813 N N . ALA A 1 102 ? -11.343 1.855 17.290 1.00 93.69 102 ALA A N 1
ATOM 814 C CA . ALA A 1 102 ? -10.471 1.588 18.425 1.00 93.69 102 ALA A CA 1
ATOM 815 C C . ALA A 1 102 ? -10.245 2.857 19.264 1.00 93.69 102 ALA A C 1
ATOM 817 O O . ALA A 1 102 ? -9.814 3.890 18.756 1.00 93.69 102 ALA A O 1
ATOM 818 N N . THR A 1 103 ? -10.477 2.762 20.573 1.00 93.62 103 THR A N 1
ATOM 819 C CA . THR A 1 103 ? -10.391 3.904 21.502 1.00 93.62 103 THR A CA 1
ATOM 820 C C . THR A 1 103 ? -8.958 4.365 21.755 1.00 93.62 103 THR A C 1
ATOM 822 O O . THR A 1 103 ? -8.702 5.554 21.943 1.00 93.62 103 THR A O 1
ATOM 825 N N . THR A 1 104 ? -7.997 3.438 21.743 1.00 94.75 104 THR A N 1
ATOM 826 C CA . THR A 1 104 ? -6.591 3.726 22.039 1.00 94.75 104 THR A CA 1
ATOM 827 C C . THR A 1 104 ? -5.692 3.463 20.839 1.00 94.75 104 THR A C 1
ATOM 829 O O . THR A 1 104 ? -5.908 2.547 20.043 1.00 94.75 104 THR A O 1
ATOM 832 N N . LYS A 1 105 ? -4.594 4.222 20.743 1.00 92.38 105 LYS A N 1
ATOM 833 C CA . LYS A 1 105 ? -3.561 4.000 19.716 1.00 92.38 105 LYS A CA 1
ATOM 834 C C . LYS A 1 105 ? -2.923 2.611 19.815 1.00 92.38 105 LYS A C 1
ATOM 836 O O . LYS A 1 105 ? -2.505 2.059 18.801 1.00 92.38 105 LYS A O 1
ATOM 841 N N . ALA A 1 106 ? -2.832 2.052 21.024 1.00 92.31 106 ALA A N 1
ATOM 842 C CA . ALA A 1 106 ? -2.293 0.714 21.243 1.00 92.31 106 ALA A CA 1
ATOM 843 C C . ALA A 1 106 ? -3.232 -0.363 20.678 1.00 92.31 106 ALA A C 1
ATOM 845 O O . ALA A 1 106 ? -2.780 -1.223 19.922 1.00 92.31 106 ALA A O 1
ATOM 846 N N . ALA A 1 107 ? -4.535 -0.266 20.966 1.00 90.75 107 ALA A N 1
ATOM 847 C CA . ALA A 1 107 ? -5.547 -1.150 20.392 1.00 90.75 107 ALA A CA 1
ATOM 848 C C . ALA A 1 107 ? -5.594 -1.026 18.864 1.00 90.75 107 ALA A C 1
ATOM 850 O O . ALA A 1 107 ? -5.574 -2.038 18.167 1.00 90.75 107 ALA A O 1
ATOM 851 N N . GLN A 1 108 ? -5.539 0.204 18.342 1.00 92.31 108 GLN A N 1
ATOM 852 C CA . GLN A 1 108 ? -5.454 0.461 16.907 1.00 92.31 108 GLN A CA 1
ATOM 853 C C . GLN A 1 108 ? -4.256 -0.258 16.276 1.00 92.31 108 GLN A C 1
ATOM 855 O O . GLN A 1 108 ? -4.425 -1.023 15.333 1.00 92.31 108 GLN A O 1
ATOM 860 N N . LYS A 1 109 ? -3.047 -0.075 16.825 1.00 90.81 109 LYS A N 1
ATOM 861 C CA . LYS A 1 109 ? -1.831 -0.717 16.305 1.00 90.81 109 LYS A CA 1
ATOM 862 C C . LYS A 1 109 ? -1.907 -2.246 16.376 1.00 90.81 109 LYS A C 1
ATOM 864 O O . LYS A 1 109 ? -1.411 -2.917 15.473 1.00 90.81 109 LYS A O 1
ATOM 869 N N . LYS A 1 110 ? -2.529 -2.800 17.422 1.00 90.19 110 LYS A N 1
ATOM 870 C CA . LYS A 1 110 ? -2.745 -4.246 17.565 1.00 90.19 110 LYS A CA 1
ATOM 871 C C . LYS A 1 110 ? -3.676 -4.781 16.472 1.00 90.19 110 LYS A C 1
ATOM 873 O O . LYS A 1 110 ? -3.338 -5.774 15.837 1.00 90.19 110 LYS A O 1
ATOM 878 N N . LEU A 1 111 ? -4.789 -4.096 16.204 1.00 91.19 111 LEU A N 1
ATOM 879 C CA . LEU A 1 111 ? -5.723 -4.451 15.127 1.00 91.19 111 LEU A CA 1
ATOM 880 C C . LEU A 1 111 ? -5.080 -4.302 13.741 1.00 91.19 111 LEU A C 1
ATOM 882 O O . LEU A 1 111 ? -5.219 -5.187 12.897 1.00 91.19 111 LEU A O 1
ATOM 886 N N . GLU A 1 112 ? -4.310 -3.233 13.518 1.00 90.56 112 GLU A N 1
ATOM 887 C CA . GLU A 1 112 ? -3.539 -3.043 12.282 1.00 90.56 112 GLU A CA 1
ATOM 888 C C . GLU A 1 112 ? -2.538 -4.178 12.062 1.00 90.56 112 GLU A C 1
ATOM 890 O O . GLU A 1 112 ? -2.424 -4.677 10.945 1.00 90.56 112 GLU A O 1
ATOM 895 N N . ALA A 1 113 ? -1.838 -4.612 13.113 1.00 87.31 113 ALA A N 1
ATOM 896 C CA . ALA A 1 113 ? -0.907 -5.732 13.036 1.00 87.31 113 ALA A CA 1
ATOM 897 C C . ALA A 1 113 ? -1.629 -7.067 12.804 1.00 87.31 113 ALA A C 1
ATOM 899 O O . ALA A 1 113 ? -1.163 -7.871 12.005 1.00 87.31 113 ALA A O 1
ATOM 900 N N . GLN A 1 114 ? -2.777 -7.284 13.451 1.00 87.44 114 GLN A N 1
ATOM 901 C CA . GLN A 1 114 ? -3.554 -8.522 13.356 1.00 87.44 114 GLN A CA 1
ATOM 902 C C . GLN A 1 114 ? -4.245 -8.703 12.000 1.00 87.44 114 GLN A C 1
ATOM 904 O O . GLN A 1 114 ? -4.336 -9.822 11.508 1.00 87.44 114 GLN A O 1
ATOM 909 N N . TYR A 1 115 ? -4.766 -7.629 11.404 1.00 88.31 115 TYR A N 1
ATOM 910 C CA . TYR A 1 115 ? -5.543 -7.718 10.163 1.00 88.31 115 TYR A CA 1
ATOM 911 C C . TYR A 1 115 ? -4.815 -7.152 8.946 1.00 88.31 115 TYR A C 1
ATOM 913 O O . TYR A 1 115 ? -5.240 -7.396 7.812 1.00 88.31 115 TYR A O 1
ATOM 921 N N . GLY A 1 116 ? -3.729 -6.400 9.140 1.00 88.56 116 GLY A N 1
ATOM 922 C CA . GLY A 1 116 ? -3.019 -5.704 8.066 1.00 88.56 116 GLY A CA 1
ATOM 923 C C . GLY A 1 116 ? -3.877 -4.642 7.370 1.00 88.56 116 GLY A C 1
ATOM 924 O O . GLY A 1 116 ? -3.715 -4.428 6.168 1.00 88.56 116 GLY A O 1
ATOM 925 N N . ALA A 1 117 ? -4.834 -4.038 8.081 1.00 90.06 117 ALA A N 1
ATOM 926 C CA . ALA A 1 117 ? -5.803 -3.092 7.531 1.00 90.06 117 ALA A CA 1
ATOM 927 C C .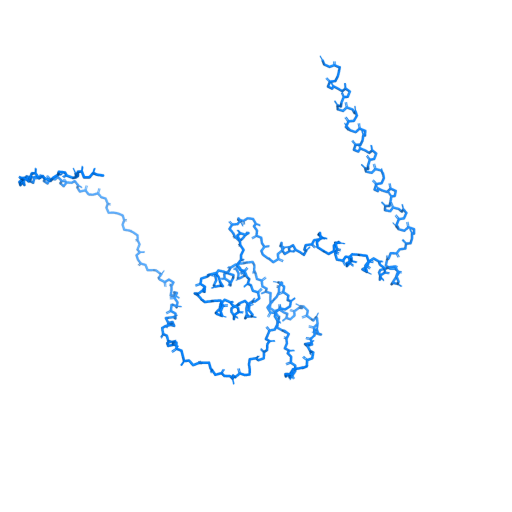 ALA A 1 117 ? -5.860 -1.809 8.370 1.00 90.06 117 ALA A C 1
ATOM 929 O O . ALA A 1 117 ? -6.010 -1.852 9.592 1.00 90.06 117 ALA A O 1
ATOM 930 N N . ARG A 1 118 ? -5.763 -0.664 7.689 1.00 90.62 118 ARG A N 1
ATOM 931 C CA . ARG A 1 118 ? -5.797 0.675 8.286 1.00 90.62 118 ARG A CA 1
ATOM 932 C C . ARG A 1 118 ? -6.916 1.489 7.664 1.00 90.62 118 ARG A C 1
ATOM 934 O O . ARG A 1 118 ? -7.136 1.398 6.459 1.00 90.62 118 ARG A O 1
ATOM 941 N N . TRP A 1 119 ? -7.588 2.297 8.478 1.00 91.94 119 TRP A N 1
ATOM 942 C CA . TRP A 1 119 ? -8.653 3.180 8.018 1.00 91.94 119 TRP A CA 1
ATOM 943 C C . TRP A 1 119 ? -8.176 4.218 6.998 1.00 91.94 119 TRP A C 1
ATOM 945 O O . TRP A 1 119 ? -7.086 4.782 7.111 1.00 91.94 119 TRP A O 1
ATOM 955 N N . SER A 1 120 ? -9.027 4.475 6.006 1.00 90.12 120 SER A N 1
ATOM 956 C CA . SER A 1 120 ? -8.864 5.520 5.005 1.00 90.12 120 SER A CA 1
ATOM 957 C C . SER A 1 120 ? -10.237 6.004 4.553 1.00 90.12 120 SER A C 1
ATOM 959 O O . SER A 1 120 ? -11.134 5.197 4.315 1.00 90.12 120 SER A O 1
ATOM 961 N N . GLU A 1 121 ? -10.365 7.312 4.332 1.00 92.25 121 GLU A N 1
ATOM 962 C CA . GLU A 1 121 ? -11.555 7.943 3.743 1.00 92.25 121 GLU A CA 1
ATOM 963 C C . GLU A 1 121 ? -11.936 7.352 2.374 1.00 92.25 121 GLU A C 1
ATOM 965 O O . GLU A 1 121 ? -13.098 7.376 1.972 1.00 92.25 121 GLU A O 1
ATOM 970 N N . LEU A 1 122 ? -10.976 6.749 1.660 1.00 90.38 122 LEU A N 1
ATOM 971 C CA . LEU A 1 122 ? -11.234 6.099 0.373 1.00 90.38 122 LEU A CA 1
ATOM 972 C C . LEU A 1 122 ? -12.275 4.974 0.473 1.00 90.38 122 LEU A C 1
ATOM 974 O O . LEU A 1 122 ? -12.921 4.655 -0.523 1.00 90.38 122 LEU A O 1
ATOM 978 N N . PHE A 1 123 ? -12.481 4.384 1.654 1.00 91.19 123 PHE A N 1
ATOM 979 C CA . PHE A 1 123 ? -13.461 3.314 1.833 1.00 91.19 123 PHE A CA 1
ATOM 980 C C . PHE A 1 123 ? -14.919 3.773 1.743 1.00 91.19 123 PHE A C 1
ATOM 982 O O . PHE A 1 123 ? -15.782 2.919 1.524 1.00 91.19 123 PHE A O 1
ATOM 989 N N . PHE A 1 124 ? -15.194 5.078 1.848 1.00 91.50 124 PHE A N 1
ATOM 990 C CA . PHE A 1 124 ? -16.530 5.635 1.615 1.00 91.50 124 PHE A CA 1
ATOM 991 C C . PHE A 1 124 ? -16.922 5.670 0.139 1.00 91.50 124 PHE A C 1
ATOM 993 O O . PHE A 1 124 ? -18.106 5.738 -0.183 1.00 91.50 124 PHE A O 1
ATOM 1000 N N . LEU A 1 125 ? -15.950 5.615 -0.771 1.00 91.88 125 LEU A N 1
ATOM 1001 C CA . LEU A 1 125 ? -16.213 5.680 -2.201 1.00 91.88 125 LEU A CA 1
ATOM 1002 C C . LEU A 1 125 ? -16.850 4.354 -2.664 1.00 91.88 125 LEU A C 1
ATOM 1004 O O . LEU A 1 125 ? -16.208 3.304 -2.540 1.00 91.88 125 LEU A O 1
ATOM 1008 N N . PRO A 1 126 ? -18.069 4.365 -3.245 1.00 90.81 126 PRO A N 1
ATOM 1009 C CA . PRO A 1 126 ? -18.776 3.138 -3.633 1.00 90.81 126 PRO A CA 1
ATOM 1010 C C . PRO A 1 126 ? -18.008 2.297 -4.652 1.00 90.81 126 PRO A C 1
ATOM 1012 O O . PRO A 1 126 ? -18.086 1.074 -4.651 1.00 90.81 126 PRO A O 1
ATOM 1015 N N . TYR A 1 127 ? -17.232 2.960 -5.507 1.00 90.31 127 TYR A N 1
ATOM 1016 C CA . TYR A 1 127 ? -16.430 2.300 -6.527 1.00 90.31 127 TYR A CA 1
ATOM 1017 C C . TYR A 1 127 ? -15.105 1.754 -5.993 1.00 90.31 127 TYR A C 1
ATOM 1019 O O . TYR A 1 127 ? -14.457 0.995 -6.700 1.00 90.31 127 TYR A O 1
ATOM 1027 N N . TYR A 1 128 ? -14.651 2.152 -4.801 1.00 90.62 128 TYR A N 1
ATOM 1028 C CA . TYR A 1 128 ? -13.301 1.834 -4.347 1.00 90.62 128 TYR A CA 1
ATOM 1029 C C . TYR A 1 128 ? -13.200 0.401 -3.817 1.00 90.62 128 TYR A C 1
ATOM 1031 O O . TYR A 1 128 ? -13.822 0.047 -2.812 1.00 90.62 128 TYR A O 1
ATOM 1039 N N . ASP A 1 129 ? -12.369 -0.407 -4.473 1.00 91.19 129 ASP A N 1
ATOM 1040 C CA . ASP A 1 129 ? -12.001 -1.759 -4.060 1.00 91.19 129 ASP A CA 1
ATOM 1041 C C . ASP A 1 129 ? -10.606 -1.749 -3.415 1.00 91.19 129 ASP A C 1
ATOM 1043 O O . ASP A 1 129 ? -9.592 -1.503 -4.073 1.00 91.19 129 ASP A O 1
ATOM 1047 N N . ALA A 1 130 ? -10.554 -2.062 -2.121 1.00 89.25 130 ALA A N 1
ATOM 1048 C CA . ALA A 1 130 ? -9.343 -2.012 -1.306 1.00 89.25 130 ALA A CA 1
ATOM 1049 C C . ALA A 1 130 ? -8.265 -3.025 -1.726 1.00 89.25 130 ALA A C 1
ATOM 1051 O O . ALA A 1 130 ? -7.101 -2.862 -1.378 1.00 89.25 130 ALA A O 1
ATOM 1052 N N . ILE A 1 131 ? -8.625 -4.079 -2.457 1.00 90.44 131 ILE A N 1
ATOM 1053 C CA . ILE A 1 131 ? -7.731 -5.176 -2.850 1.00 90.44 131 ILE A CA 1
ATOM 1054 C C . ILE A 1 131 ? -7.221 -4.979 -4.278 1.00 90.44 131 ILE A C 1
ATOM 1056 O O . ILE A 1 131 ? -6.070 -5.317 -4.607 1.00 90.44 131 ILE A O 1
ATOM 1060 N N . ARG A 1 132 ? -8.081 -4.444 -5.148 1.00 88.44 132 ARG A N 1
ATOM 1061 C CA . ARG A 1 132 ? -7.762 -4.151 -6.550 1.00 88.44 132 ARG A CA 1
ATOM 1062 C C . ARG A 1 132 ? -7.057 -2.814 -6.703 1.00 88.44 132 ARG A C 1
ATOM 1064 O O . ARG A 1 132 ? -6.153 -2.725 -7.528 1.00 88.44 132 ARG A O 1
ATOM 1071 N N . PHE A 1 133 ? -7.430 -1.817 -5.905 1.00 86.19 133 PHE A N 1
ATOM 1072 C CA . PHE A 1 133 ? -6.952 -0.440 -6.030 1.00 86.19 133 PHE A CA 1
ATOM 1073 C C . PHE A 1 133 ? -5.958 -0.048 -4.944 1.00 86.19 133 PHE A C 1
ATOM 1075 O O . PHE A 1 133 ? -5.823 1.134 -4.644 1.00 86.19 133 PHE A O 1
ATOM 1082 N N . VAL A 1 134 ? -5.204 -1.014 -4.398 1.00 76.12 134 VAL A N 1
ATOM 1083 C CA . VAL A 1 134 ? -3.964 -0.673 -3.689 1.00 76.12 134 VAL A CA 1
ATOM 1084 C C . VAL A 1 134 ? -3.060 0.047 -4.671 1.00 76.12 134 VAL A C 1
ATOM 1086 O O . VAL A 1 134 ? -2.426 -0.556 -5.540 1.00 76.12 134 VAL A O 1
ATOM 1089 N N . VAL A 1 135 ? -3.035 1.365 -4.527 1.00 66.50 135 VAL A N 1
ATOM 1090 C CA . VAL A 1 135 ? -2.098 2.227 -5.213 1.00 66.50 135 VAL A CA 1
ATOM 1091 C C . VAL A 1 135 ? -0.752 1.963 -4.557 1.00 66.50 135 VAL A C 1
ATOM 1093 O O . VAL A 1 135 ? -0.424 2.525 -3.516 1.00 66.50 135 VAL A O 1
ATOM 1096 N N . ILE A 1 136 ? 0.033 1.065 -5.151 1.00 65.88 136 ILE A N 1
ATOM 1097 C CA . ILE A 1 136 ? 1.475 1.109 -4.945 1.00 65.88 136 ILE A CA 1
ATOM 1098 C C . ILE A 1 136 ? 1.896 2.420 -5.588 1.00 65.88 136 ILE A C 1
ATOM 1100 O O . ILE A 1 136 ? 1.964 2.471 -6.812 1.00 65.88 136 ILE A O 1
ATOM 1104 N N . ASP A 1 137 ? 2.084 3.459 -4.773 1.00 66.62 137 ASP A N 1
ATOM 1105 C CA . ASP A 1 137 ? 2.337 4.823 -5.225 1.00 66.62 137 ASP A CA 1
ATOM 1106 C C . ASP A 1 137 ? 3.440 4.832 -6.300 1.00 66.62 137 ASP A C 1
ATOM 1108 O O . ASP A 1 137 ? 4.633 4.705 -5.984 1.00 66.62 137 ASP A O 1
ATOM 1112 N N . PRO A 1 138 ? 3.063 4.942 -7.592 1.00 62.66 138 PRO A N 1
ATOM 1113 C CA . PRO A 1 138 ? 4.032 4.927 -8.670 1.00 62.66 138 PRO A CA 1
ATOM 1114 C C . PRO A 1 138 ? 4.925 6.157 -8.569 1.00 62.66 138 PRO A C 1
ATOM 1116 O O . PRO A 1 138 ? 6.090 6.087 -8.951 1.00 62.66 138 PRO A O 1
ATOM 1119 N N . MET A 1 139 ? 4.402 7.264 -8.028 1.00 73.00 139 MET A N 1
ATOM 1120 C CA . MET A 1 139 ? 5.164 8.486 -7.823 1.00 73.00 139 MET A CA 1
ATOM 1121 C C . MET A 1 139 ? 6.236 8.265 -6.763 1.00 73.00 139 MET A C 1
ATOM 1123 O O . MET A 1 139 ? 7.390 8.608 -7.007 1.00 73.00 139 MET A O 1
ATOM 1127 N N . HIS A 1 140 ? 5.912 7.623 -5.638 1.00 67.62 140 HIS A N 1
ATOM 1128 C CA . HIS A 1 140 ? 6.913 7.323 -4.613 1.00 67.62 140 HIS A CA 1
ATOM 1129 C C . HIS A 1 140 ? 7.975 6.340 -5.119 1.00 67.62 140 HIS A C 1
ATOM 1131 O O . HIS A 1 140 ? 9.167 6.589 -4.967 1.00 67.62 140 HIS A O 1
ATOM 1137 N N . ASN A 1 141 ? 7.577 5.273 -5.818 1.00 73.56 141 ASN A N 1
ATOM 1138 C CA . ASN A 1 141 ? 8.531 4.331 -6.420 1.00 73.56 141 ASN A CA 1
ATOM 1139 C C . ASN A 1 141 ? 9.410 4.959 -7.511 1.00 73.56 141 ASN A C 1
ATOM 1141 O O . ASN A 1 141 ? 10.547 4.522 -7.725 1.00 73.56 141 ASN A O 1
ATOM 1145 N N . LEU A 1 142 ? 8.894 5.970 -8.211 1.00 76.38 142 LEU A N 1
ATOM 1146 C CA . LEU A 1 142 ? 9.655 6.745 -9.181 1.00 76.38 142 LEU A CA 1
ATOM 1147 C C . LEU A 1 142 ? 10.656 7.676 -8.479 1.00 76.38 142 LEU A C 1
ATOM 1149 O O . LEU A 1 142 ? 11.820 7.710 -8.877 1.00 76.38 142 LEU A O 1
ATOM 1153 N N . LEU A 1 143 ? 10.231 8.369 -7.417 1.00 72.06 143 LEU A N 1
ATOM 1154 C CA . LEU A 1 143 ? 11.058 9.297 -6.633 1.00 72.06 143 LEU A CA 1
ATOM 1155 C C . LEU A 1 143 ? 12.143 8.587 -5.812 1.00 72.06 143 LEU A C 1
ATOM 1157 O O . LEU A 1 143 ? 13.268 9.074 -5.744 1.00 72.06 143 LEU A O 1
ATOM 1161 N N . LEU A 1 144 ? 11.849 7.407 -5.260 1.00 77.69 144 LEU A N 1
ATOM 1162 C CA . LEU A 1 144 ? 12.829 6.556 -4.575 1.00 77.69 144 LEU A CA 1
ATOM 1163 C C . LEU A 1 144 ? 13.854 5.927 -5.533 1.00 77.69 144 LEU A C 1
ATOM 1165 O O . LEU A 1 144 ? 14.830 5.320 -5.096 1.00 77.69 144 LEU A O 1
ATOM 1169 N N . GLY A 1 145 ? 13.640 6.027 -6.848 1.00 81.75 145 GLY A N 1
ATOM 1170 C CA . GLY A 1 145 ? 14.517 5.420 -7.845 1.00 81.75 145 GLY A CA 1
ATOM 1171 C C . GLY A 1 145 ? 14.372 3.900 -7.969 1.00 81.75 145 GLY A C 1
ATOM 1172 O O . GLY A 1 145 ? 15.114 3.292 -8.744 1.00 81.75 145 GLY A O 1
ATOM 1173 N N . THR A 1 146 ? 13.400 3.277 -7.294 1.00 83.38 146 THR A N 1
ATOM 1174 C CA . THR A 1 146 ? 13.086 1.842 -7.414 1.00 83.38 146 THR A CA 1
ATOM 1175 C C . THR A 1 146 ? 12.827 1.460 -8.869 1.00 83.38 146 THR A C 1
ATOM 1177 O O . THR A 1 146 ? 13.356 0.461 -9.357 1.00 83.38 146 THR A O 1
ATOM 1180 N N . ALA A 1 147 ? 12.111 2.316 -9.608 1.00 81.88 147 ALA A N 1
ATOM 1181 C CA . ALA A 1 147 ? 11.868 2.132 -11.038 1.00 81.88 147 ALA A CA 1
ATOM 1182 C C . ALA A 1 147 ? 13.172 2.002 -11.851 1.00 81.88 147 ALA A C 1
ATOM 1184 O O . ALA A 1 147 ? 13.282 1.142 -12.724 1.00 81.88 147 ALA A O 1
ATOM 1185 N N . ARG A 1 148 ? 14.200 2.802 -11.530 1.00 83.75 148 ARG A N 1
ATOM 1186 C CA . ARG A 1 148 ? 15.515 2.724 -12.188 1.00 83.75 148 ARG A CA 1
ATOM 1187 C C . ARG A 1 148 ? 16.200 1.392 -11.901 1.00 83.75 148 ARG A C 1
ATOM 1189 O O . ARG A 1 148 ? 16.832 0.835 -12.794 1.00 83.75 148 ARG A O 1
ATOM 1196 N N . HIS A 1 149 ? 16.106 0.905 -10.667 1.00 85.50 149 HIS A N 1
ATOM 1197 C CA . HIS A 1 149 ? 16.745 -0.343 -10.261 1.00 85.50 149 HIS A CA 1
ATOM 1198 C C . HIS A 1 149 ? 16.106 -1.551 -10.957 1.00 85.50 149 HIS A C 1
ATOM 1200 O O . HIS A 1 149 ? 16.815 -2.380 -11.521 1.00 85.50 149 HIS A O 1
ATOM 1206 N N . VAL A 1 150 ? 14.771 -1.586 -11.022 1.00 86.12 150 VAL A N 1
ATOM 1207 C CA . VAL A 1 150 ? 14.020 -2.618 -11.756 1.00 86.12 150 VAL A CA 1
ATOM 1208 C C . VAL A 1 150 ? 14.379 -2.614 -13.244 1.00 86.12 150 VAL A C 1
ATOM 1210 O O . VAL A 1 150 ? 14.645 -3.671 -13.808 1.00 86.12 150 VAL A O 1
ATOM 1213 N N . LEU A 1 151 ? 14.465 -1.435 -13.875 1.00 85.38 151 LEU A N 1
ATOM 1214 C CA . LEU A 1 151 ? 14.859 -1.324 -15.284 1.00 85.38 151 LEU A CA 1
ATOM 1215 C C . LEU A 1 151 ? 16.278 -1.848 -15.546 1.00 85.38 151 LEU A C 1
ATOM 1217 O O . LEU A 1 151 ? 16.485 -2.533 -16.543 1.00 85.38 151 LEU A O 1
ATOM 1221 N N . LYS A 1 152 ? 17.244 -1.564 -14.660 1.00 85.81 152 LYS A N 1
ATOM 1222 C CA . LYS A 1 152 ? 18.607 -2.118 -14.767 1.00 85.81 152 LYS A CA 1
ATOM 1223 C C . LYS A 1 152 ? 18.599 -3.642 -14.681 1.00 85.81 152 LYS A C 1
ATOM 1225 O O . LYS A 1 152 ? 19.157 -4.300 -15.551 1.00 85.81 152 LYS A O 1
ATOM 1230 N N . LEU A 1 153 ? 17.896 -4.186 -13.693 1.00 89.38 153 LEU A N 1
ATOM 1231 C CA . LEU A 1 153 ? 17.793 -5.626 -13.477 1.00 89.38 153 LEU A CA 1
ATOM 1232 C C . LEU A 1 153 ? 17.138 -6.325 -14.681 1.00 89.38 153 LEU A C 1
ATOM 1234 O O . LEU A 1 153 ? 17.575 -7.388 -15.104 1.00 89.38 153 LEU A O 1
ATOM 1238 N N . TRP A 1 154 ? 16.135 -5.707 -15.307 1.00 89.56 154 TRP A N 1
ATOM 1239 C CA . TRP A 1 154 ? 15.521 -6.231 -16.532 1.00 89.56 154 TRP A CA 1
ATOM 1240 C C . TRP A 1 154 ? 16.440 -6.201 -17.756 1.00 89.56 154 TRP A C 1
ATOM 1242 O O . TRP A 1 154 ? 16.279 -7.048 -18.636 1.00 89.56 154 TRP A O 1
ATOM 1252 N N . ILE A 1 155 ? 17.385 -5.260 -17.824 1.00 87.75 155 ILE A N 1
ATOM 1253 C CA . ILE A 1 155 ? 18.434 -5.252 -18.853 1.00 87.75 155 ILE A CA 1
ATOM 1254 C C . ILE A 1 155 ? 19.431 -6.382 -18.583 1.00 87.75 155 ILE A C 1
ATOM 1256 O O . ILE A 1 155 ? 19.748 -7.141 -19.494 1.00 87.75 155 ILE A O 1
ATOM 1260 N N . GLU A 1 156 ? 19.877 -6.532 -17.334 1.00 88.31 156 GLU A N 1
ATOM 1261 C CA . GLU A 1 156 ? 20.807 -7.592 -16.917 1.00 88.31 156 GLU A CA 1
ATOM 1262 C C . GLU A 1 156 ? 20.225 -8.995 -17.144 1.00 88.31 156 GLU A C 1
ATOM 1264 O O . GLU A 1 156 ? 20.922 -9.884 -17.626 1.00 88.31 156 GLU A O 1
ATOM 1269 N N . LEU A 1 157 ? 18.928 -9.182 -16.881 1.00 90.06 157 LEU A N 1
ATOM 1270 C CA . LEU A 1 157 ? 18.204 -10.427 -17.159 1.00 90.06 157 LEU A CA 1
ATOM 1271 C C . LEU A 1 157 ? 17.805 -10.600 -18.637 1.00 90.06 157 LEU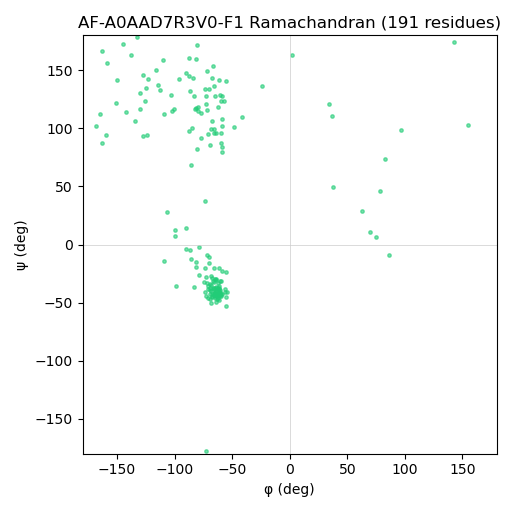 A C 1
ATOM 1273 O O . LEU A 1 157 ? 17.179 -11.600 -18.986 1.00 90.06 157 LEU A O 1
ATOM 1277 N N . GLY A 1 158 ? 18.098 -9.630 -19.510 1.00 87.12 158 GLY A N 1
ATOM 1278 C CA . GLY A 1 158 ? 17.773 -9.690 -20.940 1.00 87.12 158 GLY A CA 1
ATOM 1279 C C . GLY A 1 158 ? 16.278 -9.597 -21.279 1.00 87.12 158 GLY A C 1
ATOM 1280 O O . GLY A 1 158 ? 15.888 -9.809 -22.428 1.00 87.12 158 GLY A O 1
ATOM 1281 N N . VAL A 1 159 ? 15.420 -9.253 -20.312 1.00 87.12 159 VAL A N 1
ATOM 1282 C CA . VAL A 1 159 ? 13.975 -9.035 -20.524 1.00 87.12 159 VAL A CA 1
ATOM 1283 C C . VAL A 1 159 ? 13.755 -7.823 -21.443 1.00 87.12 159 VAL A C 1
ATOM 1285 O O . VAL A 1 159 ? 12.938 -7.859 -22.378 1.00 87.12 159 VAL A O 1
ATOM 1288 N N . LEU A 1 160 ? 14.534 -6.762 -21.215 1.00 83.12 160 LEU A N 1
ATOM 1289 C CA . LEU A 1 160 ? 14.588 -5.555 -22.039 1.00 83.12 160 LEU A CA 1
ATOM 1290 C C . LEU A 1 160 ? 15.942 -5.443 -22.741 1.00 83.12 160 LEU A C 1
ATOM 1292 O O . LEU A 1 160 ? 16.988 -5.560 -22.115 1.00 83.12 160 LEU A O 1
ATOM 1296 N N . SER A 1 161 ? 15.913 -5.159 -24.043 1.00 82.94 161 SER A N 1
ATOM 1297 C CA . SER A 1 161 ? 17.104 -4.861 -24.838 1.00 82.94 161 SER A CA 1
ATOM 1298 C C . SER A 1 161 ? 17.124 -3.390 -25.239 1.00 82.94 161 SER A C 1
ATOM 1300 O O . SER A 1 161 ? 16.081 -2.737 -25.302 1.00 82.94 161 SER A O 1
ATOM 1302 N N . ILE A 1 162 ? 18.308 -2.875 -25.567 1.00 78.81 162 ILE A N 1
ATOM 1303 C CA . ILE A 1 162 ? 18.490 -1.494 -26.043 1.00 78.81 162 ILE A CA 1
ATOM 1304 C C . ILE A 1 162 ? 17.614 -1.219 -27.280 1.00 78.81 162 ILE A C 1
ATOM 1306 O O . ILE A 1 162 ? 16.961 -0.184 -27.352 1.00 78.81 162 ILE A O 1
ATOM 1310 N N . GLN A 1 163 ? 17.477 -2.192 -28.187 1.00 82.81 163 GLN A N 1
ATOM 1311 C CA . GLN A 1 163 ? 16.598 -2.079 -29.360 1.00 82.81 163 GLN A CA 1
ATOM 1312 C C . GLN A 1 163 ? 15.118 -1.884 -28.981 1.00 82.81 163 GLN A C 1
ATOM 1314 O O . GLN A 1 163 ? 14.408 -1.103 -29.615 1.00 82.81 163 GLN A O 1
ATOM 1319 N N . LYS A 1 164 ? 14.638 -2.549 -27.916 1.00 82.88 164 LYS A N 1
ATOM 1320 C CA . LYS A 1 164 ? 13.272 -2.336 -27.406 1.00 82.88 164 LYS A CA 1
ATOM 1321 C C . LYS A 1 164 ? 13.100 -0.929 -26.822 1.00 82.88 164 LYS A C 1
ATOM 1323 O O . LYS A 1 164 ? 12.008 -0.377 -26.922 1.00 82.88 164 LYS A O 1
ATOM 1328 N N . PHE A 1 165 ? 14.150 -0.334 -26.249 1.00 81.31 165 PHE A N 1
ATOM 1329 C CA . PHE A 1 165 ? 14.106 1.054 -25.776 1.00 81.31 165 PHE A CA 1
ATOM 1330 C C . PHE A 1 165 ? 14.015 2.055 -26.925 1.00 81.31 165 PHE A C 1
ATOM 1332 O O . PHE A 1 165 ? 13.214 2.981 -26.841 1.00 81.31 165 PHE A O 1
ATOM 1339 N N . GLU A 1 166 ? 14.768 1.859 -28.006 1.00 85.62 166 GLU A N 1
ATOM 1340 C CA . GLU A 1 166 ? 14.678 2.713 -29.199 1.00 85.62 166 GLU A CA 1
ATOM 1341 C C . GLU A 1 166 ? 13.280 2.668 -29.823 1.00 85.62 166 GLU A C 1
ATOM 1343 O O . GLU A 1 166 ? 12.724 3.700 -30.198 1.00 85.62 166 GLU A O 1
ATOM 1348 N N . GLU A 1 167 ? 12.678 1.479 -29.879 1.00 88.19 167 GLU A N 1
ATOM 1349 C CA . GLU A 1 167 ? 11.302 1.298 -30.342 1.00 88.19 167 GLU A CA 1
ATOM 1350 C C . GLU A 1 167 ? 10.292 2.017 -29.434 1.00 88.19 167 GLU A C 1
ATOM 1352 O O . GLU A 1 167 ? 9.420 2.741 -29.921 1.00 88.19 167 GLU A O 1
ATOM 1357 N N . LEU A 1 168 ? 10.418 1.865 -28.111 1.00 85.38 168 LEU A N 1
ATOM 1358 C CA . LEU A 1 168 ? 9.564 2.560 -27.144 1.00 85.38 168 LEU A CA 1
ATOM 1359 C C . LEU A 1 168 ? 9.714 4.081 -27.240 1.00 85.38 168 LEU A C 1
ATOM 1361 O O . LEU A 1 168 ? 8.712 4.798 -27.214 1.00 85.38 168 LEU A O 1
ATOM 1365 N N . GLN A 1 169 ? 10.944 4.567 -27.397 1.00 87.19 169 GLN A N 1
ATOM 1366 C CA . GLN A 1 169 ? 11.238 5.986 -27.555 1.00 87.19 169 GLN A CA 1
ATOM 1367 C C . GLN A 1 169 ? 10.591 6.533 -28.830 1.00 87.19 169 GLN A C 1
ATOM 1369 O O . GLN A 1 169 ? 9.884 7.539 -28.779 1.00 87.19 169 GLN A O 1
ATOM 1374 N N . ARG A 1 170 ? 10.727 5.817 -29.954 1.00 91.00 170 ARG A N 1
ATOM 1375 C CA . ARG A 1 170 ? 10.107 6.193 -31.231 1.00 91.00 170 ARG A CA 1
ATOM 1376 C C . ARG A 1 170 ? 8.583 6.282 -31.120 1.00 91.00 170 ARG A C 1
ATOM 1378 O O . ARG A 1 170 ? 7.986 7.241 -31.608 1.00 91.00 170 ARG A O 1
ATOM 1385 N N . ARG A 1 171 ? 7.946 5.323 -30.435 1.00 88.88 171 ARG A N 1
ATOM 1386 C CA . ARG A 1 171 ? 6.496 5.356 -30.164 1.00 88.88 171 ARG A CA 1
ATOM 1387 C C . ARG A 1 171 ? 6.107 6.543 -29.290 1.00 88.88 171 ARG A C 1
ATOM 1389 O O . ARG A 1 171 ? 5.119 7.211 -29.580 1.00 88.88 171 ARG A O 1
ATOM 1396 N N . MET A 1 172 ? 6.880 6.829 -28.243 1.00 87.62 172 MET A N 1
ATOM 1397 C CA . MET A 1 172 ? 6.613 7.963 -27.360 1.00 87.62 172 MET A CA 1
ATOM 1398 C C . MET A 1 172 ? 6.721 9.297 -28.109 1.00 87.62 172 MET A C 1
ATOM 1400 O O . MET A 1 172 ? 5.868 10.168 -27.939 1.00 87.62 172 MET A O 1
ATOM 1404 N N . ASP A 1 173 ? 7.729 9.453 -28.962 1.00 90.88 173 ASP A N 1
ATOM 1405 C CA . ASP A 1 173 ? 7.924 10.675 -29.742 1.00 90.88 173 ASP A CA 1
ATOM 1406 C C . ASP A 1 173 ? 6.835 10.854 -30.811 1.00 90.88 173 ASP A C 1
ATOM 1408 O O . ASP A 1 173 ? 6.354 11.970 -31.015 1.00 90.88 173 ASP A O 1
ATOM 1412 N N . SER A 1 174 ? 6.337 9.757 -31.393 1.00 89.19 174 SER A N 1
ATOM 1413 C CA . SER A 1 174 ? 5.146 9.786 -32.251 1.00 89.19 174 SER A CA 1
ATOM 1414 C C . SER A 1 174 ? 3.887 10.239 -31.501 1.00 89.19 174 SER A C 1
ATOM 1416 O O . SER A 1 174 ? 3.089 10.991 -32.052 1.00 89.19 174 SER A O 1
ATOM 1418 N N . LEU A 1 175 ? 3.692 9.844 -30.240 1.00 85.12 175 LEU A N 1
ATOM 1419 C CA . LEU A 1 175 ? 2.549 10.318 -29.446 1.00 85.12 175 LEU A CA 1
ATOM 1420 C C . LEU A 1 175 ? 2.654 11.814 -29.108 1.00 85.12 175 LEU A C 1
ATOM 1422 O O . LEU A 1 175 ? 1.639 12.515 -29.070 1.00 85.12 175 LEU A O 1
ATOM 1426 N N . LYS A 1 176 ? 3.872 12.322 -28.882 1.00 79.62 176 LYS A N 1
ATOM 1427 C CA . LYS A 1 176 ? 4.109 13.757 -28.650 1.00 79.62 176 LYS A CA 1
ATOM 1428 C C . LYS A 1 176 ? 3.777 14.587 -29.890 1.00 79.62 176 LYS A C 1
ATOM 1430 O O . LYS A 1 176 ? 3.131 15.626 -29.760 1.00 79.62 176 LYS A O 1
ATOM 1435 N N . SER A 1 177 ? 4.183 14.137 -31.081 1.00 76.69 177 SER A N 1
ATOM 1436 C CA . SER A 1 177 ? 3.913 14.875 -32.323 1.00 76.69 177 SER A CA 1
ATOM 1437 C C . SER A 1 177 ? 2.414 14.965 -32.629 1.00 76.69 177 SER A C 1
ATOM 1439 O O . SER A 1 177 ? 1.945 16.035 -33.017 1.00 76.69 177 SER A O 1
ATOM 1441 N N . LEU A 1 178 ? 1.651 13.903 -32.352 1.00 74.88 178 LEU A N 1
ATOM 1442 C CA . LEU A 1 178 ? 0.193 13.874 -32.525 1.00 74.88 178 LEU A CA 1
ATOM 1443 C C . LEU A 1 178 ? -0.529 14.889 -31.627 1.00 74.88 178 LEU A C 1
ATOM 1445 O O . LEU A 1 178 ? -1.392 15.628 -32.103 1.00 74.88 178 LEU A O 1
ATOM 1449 N N . LYS A 1 179 ? -0.145 14.995 -30.345 1.00 70.44 179 LYS A N 1
ATOM 1450 C CA . LYS A 1 179 ? -0.707 16.020 -29.444 1.00 70.44 179 LYS A CA 1
ATOM 1451 C C . LYS A 1 179 ? -0.434 17.434 -29.954 1.00 70.44 179 LYS A C 1
ATOM 1453 O O . LYS A 1 179 ? -1.343 18.263 -29.979 1.00 70.44 179 LYS A O 1
ATOM 1458 N N . ASN A 1 180 ? 0.789 17.694 -30.408 1.00 68.38 180 ASN A N 1
ATOM 1459 C CA . ASN A 1 180 ? 1.182 19.013 -30.902 1.00 68.38 180 ASN A CA 1
ATOM 1460 C C . ASN A 1 180 ? 0.425 19.395 -32.188 1.00 68.38 180 ASN A C 1
ATOM 1462 O O . ASN A 1 180 ? 0.012 20.544 -32.340 1.00 68.38 180 ASN A O 1
ATOM 1466 N N . GLN A 1 181 ? 0.168 18.434 -33.080 1.00 68.06 181 GLN A N 1
ATOM 1467 C CA . GLN A 1 181 ? -0.663 18.641 -34.272 1.00 68.06 181 GLN A CA 1
ATOM 1468 C C . GLN A 1 181 ? -2.133 18.928 -33.928 1.00 68.06 181 GLN A C 1
ATOM 1470 O O . GLN A 1 181 ? -2.712 19.860 -34.480 1.00 68.06 181 GLN A O 1
ATOM 1475 N N . SER A 1 182 ? -2.727 18.202 -32.973 1.00 68.38 182 SER A N 1
ATOM 1476 C CA . SER A 1 182 ? -4.115 18.464 -32.556 1.00 68.38 182 SER A CA 1
ATOM 1477 C C . SER A 1 182 ? -4.294 19.831 -31.881 1.00 68.38 182 SER A C 1
ATOM 1479 O O . SER A 1 182 ? -5.275 20.524 -32.138 1.00 68.38 182 SER A O 1
ATOM 1481 N N . LEU A 1 183 ? -3.325 20.260 -31.063 1.00 62.69 183 LEU A N 1
ATOM 1482 C CA . LEU A 1 183 ? -3.369 21.559 -30.384 1.00 62.69 183 LEU A CA 1
ATOM 1483 C C . LEU A 1 183 ? -3.207 22.720 -31.373 1.00 62.69 183 LEU A C 1
ATOM 1485 O O . LEU A 1 183 ? -3.917 23.718 -31.271 1.00 62.69 183 LEU A O 1
ATOM 1489 N N . THR A 1 184 ? -2.327 22.567 -32.365 1.00 65.56 184 THR A N 1
ATOM 1490 C CA . THR A 1 184 ? -2.124 23.580 -33.414 1.00 65.56 184 THR A CA 1
ATOM 1491 C C . THR A 1 184 ? -3.308 23.676 -34.379 1.00 65.56 184 THR A C 1
ATOM 1493 O O . THR A 1 184 ? -3.666 24.782 -34.782 1.00 65.56 184 THR A O 1
ATOM 1496 N N . GLN A 1 185 ? -3.972 22.560 -34.705 1.00 69.31 185 GLN A N 1
ATOM 1497 C CA . GLN A 1 185 ? -5.215 22.573 -35.490 1.00 69.31 185 GLN A CA 1
ATOM 1498 C C . GLN A 1 185 ? -6.366 23.269 -34.753 1.00 69.31 185 GLN A C 1
ATOM 1500 O O . GLN A 1 185 ? -7.075 24.070 -35.362 1.00 69.31 185 GLN A O 1
ATOM 1505 N N . LEU A 1 186 ? -6.522 23.017 -33.450 1.00 67.25 186 LEU A N 1
ATOM 1506 C CA . LEU A 1 186 ? -7.533 23.689 -32.628 1.00 67.25 186 LEU A CA 1
ATOM 1507 C C . LEU A 1 186 ? -7.249 25.190 -32.484 1.00 67.25 186 LEU A C 1
ATOM 1509 O O . LEU A 1 186 ? -8.161 25.994 -32.650 1.00 67.25 186 LEU A O 1
ATOM 1513 N N . GLN A 1 187 ? -5.993 25.589 -32.254 1.00 71.69 187 GLN A N 1
ATOM 1514 C CA . GLN A 1 187 ? -5.617 27.009 -32.207 1.00 71.69 187 GLN A CA 1
ATOM 1515 C C . GLN A 1 187 ? -5.865 27.732 -33.538 1.00 71.69 187 GLN A C 1
ATOM 1517 O O . GLN A 1 187 ? -6.306 28.878 -33.520 1.00 71.69 187 GLN A O 1
ATOM 1522 N N . ARG A 1 188 ? -5.635 27.076 -34.686 1.00 76.25 188 ARG A N 1
ATOM 1523 C CA . ARG A 1 188 ? -5.944 27.651 -36.006 1.00 76.25 188 ARG A CA 1
ATOM 1524 C C . ARG A 1 188 ? -7.455 27.812 -36.221 1.00 76.25 188 ARG A C 1
ATOM 1526 O O . ARG A 1 188 ? -7.870 28.869 -36.670 1.00 76.25 188 ARG A O 1
ATOM 1533 N N . CYS A 1 189 ? -8.274 26.828 -35.833 1.00 73.38 189 CYS A N 1
ATOM 1534 C CA . CYS A 1 189 ? -9.737 26.923 -35.957 1.00 73.38 189 CYS A CA 1
ATOM 1535 C C . CYS A 1 189 ? -10.356 28.033 -35.088 1.00 73.38 189 CYS A C 1
ATOM 1537 O O . CYS A 1 189 ? -11.379 28.588 -35.462 1.00 73.38 189 CYS A O 1
ATOM 1539 N N . VAL A 1 190 ? -9.755 28.358 -33.938 1.00 76.88 190 VAL A N 1
ATOM 1540 C CA . VAL A 1 190 ? -10.245 29.428 -33.045 1.00 76.88 190 VAL A CA 1
ATOM 1541 C C . VAL A 1 190 ? -9.848 30.828 -33.536 1.00 76.88 190 VAL A C 1
ATOM 1543 O O . VAL A 1 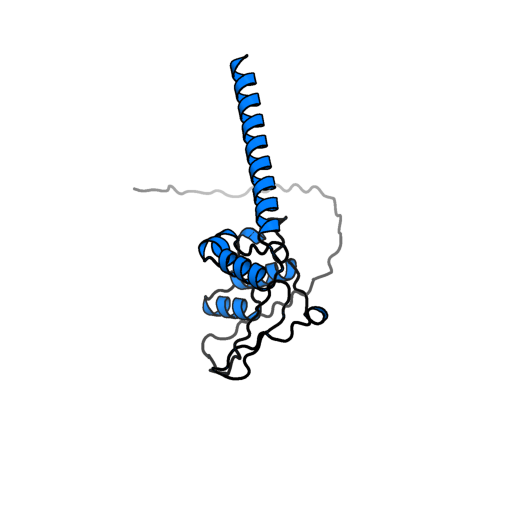190 ? -10.542 31.787 -33.228 1.00 76.88 190 VAL A O 1
ATOM 1546 N N . LEU A 1 191 ? -8.756 30.958 -34.297 1.00 69.38 191 LEU A N 1
ATOM 1547 C CA . LEU A 1 191 ? -8.290 32.236 -34.862 1.00 69.38 191 LEU A CA 1
ATOM 1548 C C . LEU A 1 191 ? -8.940 32.594 -36.211 1.00 69.38 191 LEU A C 1
ATOM 1550 O O . LEU A 1 191 ? -8.779 33.721 -36.672 1.00 69.38 191 LEU A O 1
ATOM 1554 N N . GLU A 1 192 ? -9.627 31.645 -36.851 1.00 71.50 192 GLU A N 1
ATOM 1555 C CA . GLU A 1 192 ? -10.354 31.835 -38.118 1.00 71.50 192 GLU A CA 1
ATOM 1556 C C . GLU A 1 192 ? -11.878 32.035 -37.924 1.00 71.50 192 GLU A C 1
ATOM 1558 O O . GLU A 1 192 ? -12.616 32.083 -38.909 1.00 71.50 192 GLU A O 1
ATOM 1563 N N . LEU A 1 193 ? -12.343 32.172 -36.672 1.00 56.34 193 LEU A N 1
ATOM 1564 C CA . LEU A 1 193 ? -13.692 32.622 -36.284 1.00 56.34 193 LEU A CA 1
ATOM 1565 C C . LEU A 1 193 ? -13.676 34.112 -35.918 1.00 56.34 193 LEU A C 1
ATOM 1567 O O . LEU A 1 193 ? -14.654 34.803 -36.281 1.00 56.34 193 LEU A O 1
#

Mean predicted aligned error: 18.42 Å

Sequence (193 aa):
MLPRQQDPGNEEETLQDNVEGDEDQLPDTEQDEILHDNVEGDEDQLPDTEQDEILHGCNKCLKTFKKASFGAKTDFSGFDRSTWPLRTSEEHKTFAKMTEKATTKAAQKKLEAQYGARWSELFFLPYYDAIRFVVIDPMHNLLLGTARHVLKLWIELGVLSIQKFEELQRRMDSLKSLKNQSLTQLQRCVLEL

Organism: NCBI:txid143900

Foldseek 3Di:
DDDDDDDDDDDDDDDDDDDDDDDDDDDDDDPPPPPPPPPPDDDDDDDPDDPQQWADPAQFFRDTFGAPDVPGDTDPDDPPVVPTHTDWQVNLQVLQVVLVPDPDPVVNVVSCSNRVHHDDPLNVDPPDRSRVPPCPPVVVCVVVCVVVVVVVVCVVVVVDDPVVVVVVVVVVVVVVVVVVVVVVVVVVVVVVD

Secondary structure (DSSP, 8-state):
------------------------------------------S-----------EE--SSB--EE--SSTTPPPP-----GGGSPBPPHHHHHHHHHHHHH-SSHHHHHHHHHHH-----GGGGSTT--TTT-----HHHHHHTTHHHHHHHHHHHTTSS-HHHHHHHHHHHHHHHHHHHHHHHHHHHHHH--